Protein AF-A0AA37BSU3-F1 (afdb_monomer_lite)

Radius of gyration: 18.62 Å; chains: 1; bounding box: 44×42×52 Å

pLDDT: mean 72.79, std 15.89, range [33.81, 92.69]

Structure (mmCIF, N/CA/C/O backbone):
data_AF-A0AA37BSU3-F1
#
_entry.id   AF-A0AA37BSU3-F1
#
loop_
_atom_site.group_PDB
_atom_site.id
_atom_site.type_symbol
_atom_site.label_atom_id
_atom_site.label_alt_id
_atom_site.label_comp_id
_atom_site.label_asym_id
_atom_site.label_entity_id
_atom_site.label_seq_id
_atom_site.pdbx_PDB_ins_code
_atom_site.Cartn_x
_atom_site.Cartn_y
_atom_site.Cartn_z
_atom_site.occupancy
_atom_site.B_iso_or_equiv
_atom_site.auth_seq_id
_atom_site.auth_comp_id
_atom_site.auth_asym_id
_atom_site.auth_atom_id
_atom_site.pdbx_PDB_model_num
ATOM 1 N N . MET A 1 1 ? 6.294 -6.482 28.189 1.00 39.75 1 MET A N 1
ATOM 2 C CA . MET A 1 1 ? 5.328 -5.661 27.428 1.00 39.75 1 MET A CA 1
ATOM 3 C C . MET A 1 1 ? 5.279 -4.285 28.075 1.00 39.75 1 MET A C 1
ATOM 5 O O . MET A 1 1 ? 4.775 -4.183 29.183 1.00 39.75 1 MET A O 1
ATOM 9 N N . GLN A 1 2 ? 5.878 -3.261 27.464 1.00 35.50 2 GLN A N 1
ATOM 10 C CA . GLN A 1 2 ? 5.677 -1.880 27.916 1.00 35.50 2 GLN A CA 1
ATOM 11 C C . GLN A 1 2 ? 4.470 -1.325 27.165 1.00 35.50 2 GLN A C 1
ATOM 13 O O . GLN A 1 2 ? 4.576 -0.944 26.005 1.00 35.50 2 GLN A O 1
ATOM 18 N N . VAL A 1 3 ? 3.311 -1.345 27.818 1.00 42.94 3 VAL A N 1
ATOM 19 C CA . VAL A 1 3 ? 2.142 -0.590 27.364 1.00 42.94 3 VAL A CA 1
ATOM 20 C C . VAL A 1 3 ? 2.374 0.842 27.812 1.00 42.94 3 VAL A C 1
ATOM 22 O O . VAL A 1 3 ? 2.478 1.107 29.009 1.00 42.94 3 VAL A O 1
ATOM 25 N N . LYS A 1 4 ? 2.523 1.759 26.861 1.00 47.78 4 LYS A N 1
ATOM 26 C CA . LYS A 1 4 ? 2.540 3.183 27.166 1.00 47.78 4 LYS A CA 1
ATOM 27 C C . LYS A 1 4 ? 1.173 3.716 26.773 1.00 47.78 4 LYS A C 1
ATOM 29 O O . LYS A 1 4 ? 0.846 3.725 25.595 1.00 47.78 4 LYS A O 1
ATOM 34 N N . GLN A 1 5 ? 0.376 4.151 27.742 1.00 50.47 5 GLN A N 1
ATOM 35 C CA . GLN A 1 5 ? -0.775 4.982 27.412 1.00 50.47 5 GLN A CA 1
ATOM 36 C C . GLN A 1 5 ? -0.239 6.291 26.829 1.00 50.47 5 GLN A C 1
ATOM 38 O O . GLN A 1 5 ? 0.572 6.981 27.451 1.00 50.47 5 GLN A O 1
ATOM 43 N N . VAL A 1 6 ? -0.628 6.578 25.592 1.00 52.19 6 VAL A N 1
ATOM 44 C CA . VAL A 1 6 ? -0.228 7.777 24.861 1.00 52.19 6 VAL A CA 1
ATOM 45 C C . VAL A 1 6 ? -1.497 8.586 24.636 1.00 52.19 6 VAL A C 1
ATOM 47 O O . VAL A 1 6 ? -2.434 8.092 24.016 1.00 52.19 6 VAL A O 1
ATOM 50 N N . ASP A 1 7 ? -1.558 9.801 25.178 1.00 56.28 7 ASP A N 1
ATOM 51 C CA . ASP A 1 7 ? -2.700 10.690 24.952 1.00 56.28 7 ASP A CA 1
ATOM 52 C C . ASP A 1 7 ? -2.759 11.189 23.493 1.00 56.28 7 ASP A C 1
ATOM 54 O O . ASP A 1 7 ? -1.783 11.112 22.741 1.00 56.28 7 ASP A O 1
ATOM 58 N N . GLU A 1 8 ? -3.910 11.727 23.079 1.00 53.00 8 GLU A N 1
ATOM 59 C CA . GLU A 1 8 ? -4.141 12.225 21.713 1.00 53.00 8 GLU A CA 1
ATOM 60 C C . GLU A 1 8 ? -3.094 13.270 21.283 1.00 53.00 8 GLU A C 1
ATOM 62 O O . GLU A 1 8 ? -2.631 13.281 20.140 1.00 53.00 8 GLU A O 1
ATOM 67 N N . SER A 1 9 ? -2.673 14.136 22.210 1.00 58.28 9 SER A N 1
ATOM 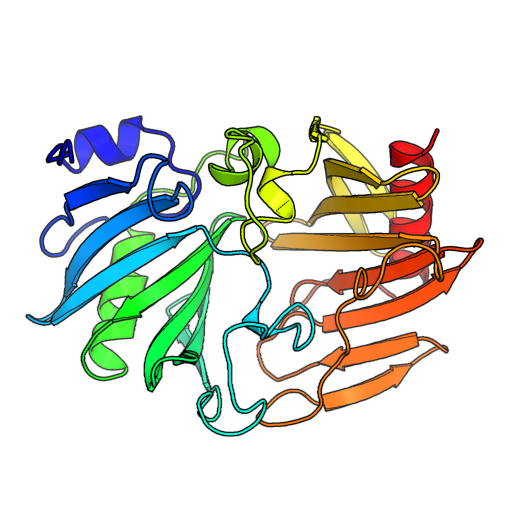68 C CA . SER A 1 9 ? -1.676 15.173 21.935 1.00 58.28 9 SER A CA 1
ATOM 69 C C . SER A 1 9 ? -0.297 14.576 21.639 1.00 58.28 9 SER A C 1
ATOM 71 O O . SER A 1 9 ? 0.443 15.088 20.798 1.00 58.28 9 SER A O 1
ATOM 73 N N . SER A 1 10 ? 0.024 13.460 22.286 1.00 56.59 10 SER A N 1
ATOM 74 C CA . SER A 1 10 ? 1.250 12.699 22.105 1.00 56.59 10 SER A CA 1
ATOM 75 C C . SER A 1 10 ? 1.197 11.880 20.812 1.00 56.59 10 SER A C 1
ATOM 77 O O . SER A 1 10 ? 2.160 11.913 20.051 1.00 56.59 10 SER A O 1
ATOM 79 N N . ILE A 1 11 ? 0.055 11.267 20.483 1.00 54.66 11 ILE A N 1
ATOM 80 C CA . ILE A 1 11 ? -0.202 10.610 19.187 1.00 54.66 11 ILE A CA 1
ATOM 81 C C . ILE A 1 11 ? 0.019 11.593 18.026 1.00 54.66 11 ILE A C 1
ATOM 83 O O . ILE A 1 11 ? 0.757 11.287 17.090 1.00 54.66 11 ILE A O 1
ATOM 87 N N . ARG A 1 12 ? -0.530 12.813 18.118 1.00 56.69 12 ARG A N 1
ATOM 88 C CA . ARG A 1 12 ? -0.333 13.875 17.111 1.00 56.69 12 ARG A CA 1
ATOM 89 C C . ARG A 1 12 ? 1.139 14.285 16.950 1.00 56.69 12 ARG A C 1
ATOM 91 O O . ARG A 1 12 ? 1.547 14.670 15.858 1.00 56.69 12 ARG A O 1
ATOM 98 N N . ARG A 1 13 ? 1.950 14.200 18.012 1.00 58.28 13 ARG A N 1
ATOM 99 C CA . ARG A 1 13 ? 3.396 14.509 17.975 1.00 58.28 13 ARG A CA 1
ATOM 100 C C . ARG A 1 13 ? 4.250 13.360 17.446 1.00 58.28 13 ARG A C 1
ATOM 102 O O . ARG A 1 13 ? 5.360 13.614 16.989 1.00 58.28 13 ARG A O 1
ATOM 109 N N . MET A 1 14 ? 3.761 12.121 17.503 1.00 56.59 14 MET A N 1
ATOM 110 C CA . MET A 1 14 ? 4.531 10.926 17.143 1.00 56.59 14 MET A CA 1
ATOM 111 C C . MET A 1 14 ? 4.732 10.731 15.636 1.00 56.59 14 MET A C 1
ATOM 113 O O . MET A 1 14 ? 5.437 9.796 15.276 1.00 56.59 14 MET A O 1
ATOM 117 N N . ARG A 1 15 ? 4.172 11.609 14.780 1.00 59.75 15 ARG A N 1
ATOM 118 C CA . ARG A 1 15 ? 4.253 11.520 13.305 1.00 59.75 15 ARG A CA 1
ATOM 119 C C . ARG A 1 15 ? 4.035 10.080 12.834 1.00 59.75 15 ARG A C 1
ATOM 121 O O . ARG A 1 15 ? 4.920 9.452 12.264 1.00 59.75 15 ARG A O 1
ATOM 128 N N . LEU A 1 16 ? 2.881 9.528 13.203 1.00 60.03 16 LEU A N 1
ATOM 129 C CA . LEU A 1 16 ? 2.584 8.126 12.944 1.00 60.03 16 LEU A CA 1
ATOM 130 C C . LEU A 1 16 ? 2.524 7.858 11.431 1.00 60.03 16 LEU A C 1
ATOM 132 O O . LEU A 1 16 ? 2.012 8.710 10.703 1.00 60.03 16 LEU A O 1
ATOM 136 N N . PRO A 1 17 ? 2.973 6.673 10.974 1.00 55.75 17 PRO A N 1
ATOM 137 C CA . PRO A 1 17 ? 2.864 6.262 9.577 1.00 55.75 17 PRO A CA 1
ATOM 138 C C . PRO A 1 17 ? 1.460 6.399 9.026 1.00 55.75 17 PRO A C 1
ATOM 140 O O . PRO A 1 17 ? 1.304 6.765 7.875 1.00 55.75 17 PRO A O 1
ATOM 143 N N . PHE A 1 18 ? 0.441 6.076 9.823 1.00 60.00 18 PHE A N 1
ATOM 144 C CA . PHE A 1 18 ? -0.955 5.983 9.406 1.00 60.00 18 PHE A CA 1
ATOM 145 C C . PHE A 1 18 ? -1.842 6.972 10.174 1.00 60.00 18 PHE A C 1
ATOM 147 O O . PHE A 1 18 ? -1.495 7.370 11.291 1.00 60.00 18 PHE A O 1
ATOM 154 N N . PRO A 1 19 ? -3.011 7.342 9.612 1.00 58.12 19 PRO A N 1
ATOM 155 C CA . PRO A 1 19 ? -3.993 8.156 10.319 1.00 58.12 19 PRO A CA 1
ATOM 156 C C . PRO A 1 19 ? -4.354 7.547 11.674 1.00 58.12 19 PRO A C 1
ATOM 158 O O . PRO A 1 19 ? -4.599 6.345 11.782 1.00 58.12 19 PRO A O 1
ATOM 161 N N . ALA A 1 20 ? -4.403 8.382 12.707 1.00 57.44 20 ALA A N 1
ATOM 162 C CA . ALA A 1 20 ? -4.798 7.997 14.056 1.00 57.44 20 ALA A CA 1
ATOM 163 C C . ALA A 1 20 ? -6.170 8.593 14.412 1.00 57.44 20 ALA A C 1
ATOM 165 O O . ALA A 1 20 ? -6.652 9.509 13.753 1.00 57.44 20 ALA A O 1
ATOM 166 N N . LEU A 1 21 ? -6.830 8.070 15.446 1.00 54.19 21 LEU A N 1
ATOM 167 C CA . LEU A 1 21 ? -8.201 8.461 15.803 1.00 54.19 21 LEU A CA 1
ATOM 168 C C . LEU A 1 21 ? -8.258 9.819 16.504 1.00 54.19 21 LEU A C 1
ATOM 170 O O . LEU A 1 21 ? -7.623 10.000 17.539 1.00 54.19 21 LEU A O 1
ATOM 174 N N . GLY A 1 22 ? -9.096 10.718 15.986 1.00 48.72 22 GLY A N 1
ATOM 175 C CA . GLY A 1 22 ? -9.313 12.061 16.517 1.00 48.72 22 GLY A CA 1
ATOM 176 C C . GLY A 1 22 ? -10.253 12.105 17.712 1.00 48.72 22 GLY A C 1
ATOM 177 O O . GLY A 1 22 ? -9.905 12.726 18.695 1.00 48.72 22 GLY A O 1
ATOM 178 N N . HIS A 1 23 ? -11.409 11.437 17.694 1.00 48.03 23 HIS A N 1
ATOM 179 C CA . HIS A 1 23 ? -12.319 11.437 18.849 1.00 48.03 23 HIS A CA 1
ATOM 180 C C . HIS A 1 23 ? -13.334 10.286 18.792 1.00 48.03 23 HIS A C 1
ATOM 182 O O . HIS A 1 23 ? -14.271 10.324 18.002 1.00 48.03 23 HIS A O 1
ATOM 188 N N . ALA A 1 24 ? -13.142 9.288 19.660 1.00 38.03 24 ALA A N 1
ATOM 189 C CA . ALA A 1 24 ? -14.159 8.494 20.367 1.00 38.03 24 ALA A CA 1
ATOM 190 C C . ALA A 1 24 ? -13.397 7.453 21.212 1.00 38.03 24 ALA A C 1
ATOM 192 O O . ALA A 1 24 ? -12.899 6.478 20.664 1.00 38.03 24 ALA A O 1
ATOM 193 N N . SER A 1 25 ? -13.231 7.713 22.518 1.00 46.25 25 SER A N 1
ATOM 194 C CA . SER A 1 25 ? -12.467 6.884 23.482 1.00 46.25 25 SER A CA 1
ATOM 195 C C . SER A 1 25 ? -11.065 6.479 22.997 1.00 46.25 25 SER A C 1
ATOM 197 O O . SER A 1 25 ? -10.871 5.395 22.450 1.00 46.25 25 SER A O 1
ATOM 199 N N . ALA A 1 26 ? -10.108 7.395 23.200 1.00 49.22 26 ALA A N 1
ATOM 200 C CA . ALA A 1 26 ? -8.707 7.304 22.792 1.00 49.22 26 ALA A CA 1
ATOM 201 C C . ALA A 1 26 ? -8.122 5.903 23.003 1.00 49.22 26 ALA A C 1
ATOM 203 O O . ALA A 1 26 ? -8.096 5.384 24.120 1.00 49.22 26 ALA A O 1
ATOM 204 N N . GLY A 1 27 ? -7.688 5.313 21.893 1.00 58.62 27 GLY A N 1
ATOM 205 C CA . GLY A 1 27 ? -7.090 4.000 21.882 1.00 58.62 27 GLY A CA 1
ATOM 206 C C . GLY A 1 27 ? -5.645 4.025 22.355 1.00 58.62 27 GLY A C 1
ATOM 207 O O . GLY A 1 27 ? -4.887 4.926 22.000 1.00 58.62 27 GLY A O 1
ATOM 208 N N . GLU A 1 28 ? -5.263 3.049 23.167 1.00 64.88 28 GLU A N 1
ATOM 209 C CA . GLU A 1 28 ? -3.890 2.895 23.627 1.00 64.88 28 GLU A CA 1
ATOM 210 C C . GLU A 1 28 ? -2.983 2.627 22.418 1.00 64.88 28 GLU A C 1
ATOM 212 O O . GLU A 1 28 ? -3.266 1.761 21.585 1.00 64.88 28 GLU A O 1
ATOM 217 N N . LEU A 1 29 ? -1.893 3.391 22.296 1.00 64.12 29 LEU A N 1
ATOM 218 C CA . LEU A 1 29 ? -0.863 3.112 21.303 1.00 64.12 29 LEU A CA 1
ATOM 219 C C . LEU A 1 29 ? 0.039 2.010 21.853 1.00 64.12 29 LEU A C 1
ATOM 221 O O . LEU A 1 29 ? 0.819 2.229 22.782 1.00 64.12 29 LEU A O 1
ATOM 225 N N . THR A 1 30 ? -0.045 0.825 21.264 1.00 67.25 30 THR A N 1
ATOM 226 C CA . THR A 1 30 ? 0.783 -0.308 21.655 1.00 67.25 30 THR A CA 1
ATOM 227 C C . THR A 1 30 ? 1.885 -0.507 20.620 1.00 67.25 30 THR A C 1
ATOM 229 O O . THR A 1 30 ? 1.652 -0.723 19.428 1.00 67.25 30 THR A O 1
ATOM 232 N N . LEU A 1 31 ? 3.134 -0.419 21.082 1.00 62.47 31 LEU A N 1
ATOM 233 C CA . LEU A 1 31 ? 4.262 -0.966 20.344 1.00 62.47 31 LEU A CA 1
ATOM 234 C C . LEU A 1 31 ? 4.364 -2.434 20.729 1.00 62.47 31 LEU A C 1
ATOM 236 O O . LEU A 1 31 ? 4.565 -2.762 21.900 1.00 62.47 31 LEU A O 1
ATOM 240 N N . ARG A 1 32 ? 4.247 -3.321 19.746 1.00 63.91 32 ARG A N 1
ATOM 241 C CA . ARG A 1 32 ? 4.613 -4.719 19.933 1.00 63.91 32 ARG A CA 1
ATOM 242 C C . ARG A 1 32 ? 6.089 -4.868 19.552 1.00 63.91 32 ARG A C 1
ATOM 244 O O . ARG A 1 32 ? 6.361 -4.862 18.355 1.00 63.91 32 ARG A O 1
ATOM 251 N N . PRO A 1 33 ? 7.028 -4.950 20.513 1.00 54.34 33 PRO A N 1
ATOM 252 C CA . PRO A 1 33 ? 8.438 -5.163 20.203 1.00 54.34 33 PRO A CA 1
ATOM 253 C C . PRO A 1 33 ? 8.686 -6.600 19.724 1.00 54.34 33 PRO A C 1
ATOM 255 O O . PRO A 1 33 ? 7.854 -7.487 19.936 1.00 54.34 33 PRO A O 1
ATOM 258 N N . GLU A 1 34 ? 9.840 -6.810 19.095 1.00 51.59 34 GLU A N 1
ATOM 259 C CA . GLU A 1 34 ? 10.300 -8.110 18.597 1.00 51.59 34 GLU A CA 1
ATOM 260 C C . GLU A 1 34 ? 10.420 -9.167 19.712 1.00 51.59 34 GLU A C 1
ATOM 262 O O . GLU A 1 34 ? 10.649 -8.846 20.881 1.00 51.59 34 GLU A O 1
ATOM 267 N N . GLY A 1 35 ? 10.248 -10.443 19.349 1.00 57.38 35 GLY A N 1
ATOM 268 C CA . GLY A 1 35 ? 10.363 -11.581 20.267 1.00 57.38 35 GLY A CA 1
ATOM 269 C C . GLY A 1 35 ? 9.607 -12.809 19.757 1.00 57.38 35 GLY A C 1
ATOM 270 O O . GLY A 1 35 ? 10.166 -13.638 19.052 1.00 57.38 35 GLY A O 1
ATOM 271 N N . GLU A 1 36 ? 8.317 -12.920 20.088 1.00 45.38 36 GLU A N 1
ATOM 272 C CA . GLU A 1 36 ? 7.463 -14.056 19.683 1.00 45.38 36 GLU A CA 1
ATOM 273 C C . GLU A 1 36 ? 6.684 -13.822 18.373 1.00 45.38 36 GLU A C 1
ATOM 275 O O . GLU A 1 36 ? 6.146 -14.761 17.790 1.00 45.38 36 GLU A O 1
ATOM 280 N N . ARG A 1 37 ? 6.555 -12.561 17.933 1.00 54.34 37 ARG A N 1
ATOM 281 C CA . ARG A 1 37 ? 5.939 -12.147 16.657 1.00 54.34 37 ARG A CA 1
ATOM 282 C C . ARG A 1 37 ? 6.618 -10.872 16.143 1.00 54.34 37 ARG A C 1
ATOM 284 O O . ARG A 1 37 ? 7.375 -10.242 16.877 1.00 54.34 37 ARG A O 1
ATOM 291 N N . TRP A 1 38 ? 6.293 -10.490 14.913 1.00 57.78 38 TRP A N 1
ATOM 292 C CA . TRP A 1 38 ? 6.812 -9.310 14.222 1.00 57.78 38 TRP A CA 1
ATOM 293 C C . TRP A 1 38 ? 6.495 -7.983 14.929 1.00 57.78 38 TRP A C 1
ATOM 295 O O . TRP A 1 38 ? 5.440 -7.823 15.567 1.00 57.78 38 TRP A O 1
ATOM 305 N N . ALA A 1 39 ? 7.417 -7.026 14.782 1.00 61.31 39 ALA A N 1
ATOM 306 C CA . ALA A 1 39 ? 7.243 -5.676 15.288 1.00 61.31 39 ALA A CA 1
ATOM 307 C C . ALA A 1 39 ? 6.103 -4.977 14.543 1.00 61.31 39 ALA A C 1
ATOM 309 O O . ALA A 1 39 ? 6.018 -5.011 13.320 1.00 61.31 39 ALA A O 1
ATOM 310 N N . SER A 1 40 ? 5.196 -4.349 15.286 1.00 70.06 40 SER A N 1
ATOM 311 C CA . SER A 1 40 ? 4.095 -3.589 14.688 1.00 70.06 40 SER A CA 1
ATOM 312 C C . SER A 1 40 ? 3.674 -2.463 15.615 1.00 70.06 40 SER A C 1
ATOM 314 O O . SER A 1 40 ? 3.665 -2.625 16.841 1.00 70.06 40 SER A O 1
ATOM 316 N N . LEU A 1 41 ? 3.306 -1.336 15.014 1.00 72.75 41 LEU A N 1
ATOM 317 C CA . LEU A 1 41 ? 2.700 -0.212 15.705 1.00 72.75 41 LEU A CA 1
ATOM 318 C C . LEU A 1 41 ? 1.183 -0.311 15.573 1.00 72.75 41 LEU A C 1
ATOM 320 O O . LEU A 1 41 ? 0.662 -0.422 14.462 1.00 72.75 41 LEU A O 1
ATOM 324 N N . ARG A 1 42 ? 0.481 -0.314 16.706 1.00 78.25 42 ARG A N 1
ATOM 325 C CA . ARG A 1 42 ? -0.964 -0.537 16.755 1.00 78.25 42 ARG A CA 1
ATOM 326 C C . ARG A 1 42 ? -1.642 0.532 17.585 1.00 78.25 42 ARG A C 1
ATOM 328 O O . ARG A 1 42 ? -1.120 0.951 18.612 1.00 78.25 42 ARG A O 1
ATOM 335 N N . ILE A 1 43 ? -2.828 0.922 17.152 1.00 76.75 43 ILE A N 1
ATOM 336 C CA . ILE A 1 43 ? -3.751 1.740 17.931 1.00 76.75 43 ILE A CA 1
ATOM 337 C C . ILE A 1 43 ? -4.918 0.845 18.318 1.00 76.75 43 ILE A C 1
ATOM 339 O O . ILE A 1 43 ? -5.598 0.316 17.442 1.00 76.75 43 ILE A O 1
ATOM 343 N N . GLU A 1 44 ? -5.153 0.670 19.612 1.00 81.94 44 GLU A N 1
ATOM 344 C CA . GLU A 1 44 ? -6.219 -0.180 20.144 1.00 81.94 44 GLU A CA 1
ATOM 345 C C . GLU A 1 44 ? -7.290 0.682 20.795 1.00 81.94 44 GLU A C 1
ATOM 347 O O . GLU A 1 44 ? -7.041 1.257 21.842 1.00 81.94 44 GLU A O 1
ATOM 352 N N . GLY A 1 45 ? -8.474 0.791 20.196 1.00 80.75 45 GLY A N 1
ATOM 353 C CA . GLY A 1 45 ? -9.534 1.687 20.662 1.00 80.75 45 GLY A CA 1
ATOM 354 C C . GLY A 1 45 ? -10.859 0.988 20.922 1.00 80.75 45 GLY A C 1
ATOM 355 O O . GLY A 1 45 ? -11.012 -0.217 20.714 1.00 80.75 45 GLY A O 1
ATOM 356 N N . VAL A 1 46 ? -11.848 1.775 21.346 1.00 82.56 46 VAL A N 1
ATOM 357 C CA . VAL A 1 46 ? -13.241 1.336 21.479 1.00 82.56 46 VAL A CA 1
ATOM 358 C C . VAL A 1 46 ? -14.138 2.286 20.693 1.00 82.56 46 VAL A C 1
ATOM 360 O O . VAL A 1 46 ? -14.072 3.495 20.875 1.00 82.56 46 VAL A O 1
ATOM 363 N N . ALA A 1 47 ? -14.990 1.748 19.822 1.00 83.94 47 ALA A N 1
ATOM 364 C CA . ALA A 1 47 ? -15.974 2.505 19.055 1.00 83.94 47 ALA A CA 1
ATOM 365 C C . ALA A 1 47 ? -17.360 1.899 19.279 1.00 83.94 47 ALA A C 1
ATOM 367 O O . ALA A 1 47 ? -17.563 0.706 19.063 1.00 83.94 47 ALA A O 1
ATOM 368 N N . LEU A 1 48 ? -18.318 2.715 19.734 1.00 85.69 48 LEU A N 1
ATOM 369 C CA . LEU A 1 48 ? -19.683 2.270 20.059 1.00 85.69 48 LEU A CA 1
ATOM 370 C C . LEU A 1 48 ? -19.712 1.046 21.003 1.00 85.69 48 LEU A C 1
ATOM 372 O O . LEU A 1 48 ? -20.518 0.138 20.831 1.00 85.69 48 LEU A O 1
ATOM 376 N N . GLY A 1 49 ? -18.796 0.995 21.975 1.00 84.19 49 GLY A N 1
ATOM 377 C CA . GLY A 1 49 ? -18.671 -0.125 22.917 1.00 84.19 49 GLY A CA 1
ATOM 378 C C . GLY A 1 49 ? -17.954 -1.368 22.372 1.00 84.19 49 GLY A C 1
ATOM 379 O O . GLY A 1 49 ? -17.811 -2.345 23.103 1.00 84.19 49 GLY A O 1
ATOM 380 N N . HIS A 1 50 ? -17.466 -1.347 21.128 1.00 88.06 50 HIS A N 1
ATOM 381 C CA . HIS A 1 50 ? -16.735 -2.461 20.524 1.00 88.06 50 HIS A CA 1
ATOM 382 C C . HIS A 1 50 ? -15.236 -2.169 20.392 1.00 88.06 50 HIS A C 1
ATOM 384 O O . HIS A 1 50 ? -14.871 -1.100 19.899 1.00 88.06 50 HIS A O 1
ATOM 390 N N . PRO A 1 51 ? -14.358 -3.111 20.782 1.00 87.62 51 PRO A N 1
ATOM 391 C CA . PRO A 1 51 ? -12.925 -2.939 20.617 1.00 87.62 51 PRO A CA 1
ATOM 392 C C . PRO A 1 51 ? -12.531 -3.031 19.143 1.00 87.62 51 PRO A C 1
ATOM 394 O O . PRO A 1 51 ? -13.132 -3.780 18.361 1.00 87.62 51 PRO A O 1
ATOM 397 N N . PHE A 1 52 ? -11.480 -2.305 18.788 1.00 86.50 52 PHE A N 1
ATOM 398 C CA . PHE A 1 52 ? -10.855 -2.387 17.481 1.00 86.50 52 PHE A CA 1
ATOM 399 C C . PHE A 1 52 ? -9.353 -2.123 17.563 1.00 86.50 52 PHE A C 1
ATOM 401 O O . PHE A 1 52 ? -8.851 -1.554 18.530 1.00 86.50 52 PHE A O 1
ATOM 408 N N . THR A 1 53 ? -8.642 -2.527 16.519 1.00 85.69 53 THR A N 1
ATOM 409 C CA . THR A 1 53 ? -7.210 -2.303 16.362 1.00 85.69 53 THR A CA 1
ATOM 410 C C . THR A 1 53 ? -6.940 -1.762 14.971 1.00 85.69 53 THR A C 1
ATOM 412 O O . THR A 1 53 ? -7.428 -2.329 13.998 1.00 85.69 53 THR A O 1
ATOM 415 N N . VAL A 1 54 ? -6.141 -0.704 14.877 1.00 82.25 54 VAL A N 1
ATOM 416 C CA . VAL A 1 54 ? -5.627 -0.154 13.618 1.00 82.25 54 VAL A CA 1
ATOM 417 C C . VAL A 1 54 ? -4.124 -0.364 13.574 1.00 82.25 54 VAL A C 1
ATOM 419 O O . VAL A 1 54 ? -3.437 -0.096 14.561 1.00 82.25 54 VAL A O 1
ATOM 422 N N . LYS A 1 55 ? -3.608 -0.836 12.444 1.00 79.56 55 LYS A N 1
ATOM 423 C CA . LYS A 1 55 ? -2.169 -0.942 12.189 1.00 79.56 55 LYS A CA 1
ATOM 424 C C . LYS A 1 55 ? -1.845 -0.554 10.754 1.00 79.56 55 LYS A C 1
ATOM 426 O O . LYS A 1 55 ? -2.709 -0.614 9.879 1.00 79.56 55 LYS A O 1
ATOM 431 N N . GLU A 1 56 ? -0.583 -0.211 10.530 1.00 76.81 56 GLU A N 1
ATOM 432 C CA . GLU A 1 56 ? -0.011 -0.149 9.187 1.00 76.81 56 GLU A CA 1
ATOM 433 C C . GLU A 1 56 ? -0.204 -1.492 8.474 1.00 76.81 56 GLU A C 1
ATOM 435 O O . GLU A 1 56 ? -0.072 -2.556 9.086 1.00 76.81 56 GLU A O 1
ATOM 440 N N . PHE A 1 57 ? -0.554 -1.436 7.195 1.00 73.56 57 PHE A N 1
ATOM 441 C CA . PHE A 1 57 ? -0.819 -2.612 6.378 1.00 73.56 57 PHE A CA 1
ATOM 442 C C . PHE A 1 57 ? -0.412 -2.347 4.937 1.00 73.56 57 PHE A C 1
ATOM 444 O O . PHE A 1 57 ? -0.587 -1.232 4.467 1.00 73.56 57 PHE A O 1
ATOM 451 N N . TYR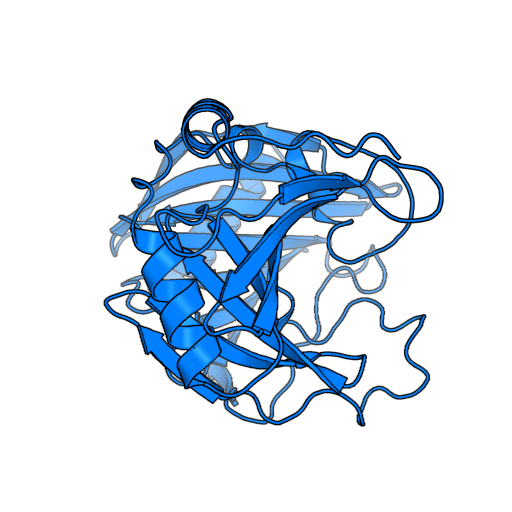 A 1 58 ? 0.060 -3.359 4.209 1.00 68.62 58 TYR A N 1
ATOM 452 C CA . TYR A 1 58 ? 0.459 -3.198 2.813 1.00 68.62 58 TYR A CA 1
ATOM 453 C C . TYR A 1 58 ? -0.174 -4.253 1.914 1.00 68.62 58 TYR A C 1
ATOM 455 O O . TYR A 1 58 ? 0.115 -5.436 2.034 1.00 68.62 58 TYR A O 1
ATOM 463 N N . LEU A 1 59 ? -1.001 -3.772 0.978 1.00 57.56 59 LEU A N 1
ATOM 464 C CA . LEU A 1 59 ? -1.393 -4.398 -0.293 1.00 57.56 59 LEU A CA 1
ATOM 465 C C . LEU A 1 59 ? -2.007 -5.819 -0.298 1.00 57.56 59 LEU A C 1
ATOM 467 O O . LEU A 1 59 ? -2.396 -6.291 -1.363 1.00 57.56 59 LEU A O 1
ATOM 471 N N . ASP A 1 60 ? -2.191 -6.484 0.835 1.00 53.25 60 ASP A N 1
ATOM 472 C CA . ASP A 1 60 ? -2.507 -7.920 0.850 1.00 53.25 60 ASP A CA 1
ATOM 473 C C . ASP A 1 60 ? -3.976 -8.280 0.476 1.00 53.25 60 ASP A C 1
ATOM 475 O O . ASP A 1 60 ? -4.251 -9.371 -0.016 1.00 53.25 60 ASP A O 1
ATOM 479 N N . TRP A 1 61 ? -4.922 -7.328 0.462 1.00 48.38 61 TRP A N 1
ATOM 480 C CA . TRP A 1 61 ? -6.293 -7.610 -0.030 1.00 48.38 61 TRP A CA 1
ATOM 481 C C . TRP A 1 61 ? -6.393 -7.791 -1.555 1.00 48.38 61 TRP A C 1
ATOM 483 O O . TRP A 1 61 ? -7.365 -8.374 -2.038 1.00 48.38 61 TRP A O 1
ATOM 493 N N . PHE A 1 62 ? -5.412 -7.308 -2.324 1.00 49.03 62 PHE A N 1
ATOM 494 C CA . PHE A 1 62 ? -5.431 -7.369 -3.794 1.00 49.03 62 PHE A CA 1
ATOM 495 C C . PHE A 1 62 ? -4.517 -8.464 -4.368 1.00 49.03 62 PHE A C 1
ATOM 497 O O . PHE A 1 62 ? -4.548 -8.727 -5.571 1.00 49.03 62 PHE A O 1
ATOM 504 N N . TYR A 1 63 ? -3.732 -9.130 -3.516 1.00 48.38 63 TYR A N 1
ATOM 505 C CA . TYR A 1 63 ? -2.679 -10.057 -3.910 1.00 48.38 63 TYR A CA 1
ATOM 506 C C . TYR A 1 63 ? -2.826 -11.428 -3.221 1.00 48.38 63 TYR A C 1
ATOM 508 O O . TYR A 1 63 ? -2.373 -11.628 -2.105 1.00 48.38 63 TYR A O 1
ATOM 516 N N . PRO A 1 64 ? -3.396 -12.450 -3.871 1.00 37.38 64 PRO A N 1
ATOM 517 C CA . PRO A 1 64 ? -3.628 -13.783 -3.288 1.00 37.38 64 PRO A CA 1
ATOM 518 C C . PRO A 1 64 ? -2.381 -14.679 -3.079 1.00 37.38 64 PRO A C 1
ATOM 520 O O . PRO A 1 64 ? -2.562 -15.894 -2.925 1.00 37.38 64 PRO A O 1
ATOM 523 N N . GLY A 1 65 ? -1.137 -14.190 -3.109 1.00 34.03 65 GLY A N 1
ATOM 524 C CA . GLY A 1 65 ? 0.004 -15.081 -3.369 1.00 34.03 65 GLY A CA 1
ATOM 525 C C . GLY A 1 65 ? 1.339 -14.809 -2.683 1.00 34.03 65 GLY A C 1
ATOM 526 O O . GLY A 1 65 ? 2.305 -14.692 -3.415 1.00 34.03 65 GLY A O 1
ATOM 527 N N . PHE A 1 66 ? 1.440 -14.768 -1.347 1.00 35.84 66 PHE A N 1
ATOM 528 C CA . PHE A 1 66 ? 2.655 -15.198 -0.610 1.00 35.84 66 PHE A CA 1
ATOM 529 C C . PHE A 1 66 ? 2.388 -15.279 0.911 1.00 35.84 66 PHE A C 1
ATOM 531 O O . PHE A 1 66 ? 1.523 -14.578 1.406 1.00 35.84 66 PHE A O 1
ATOM 538 N N . PRO A 1 67 ? 3.081 -16.149 1.660 1.00 40.28 67 PRO A N 1
ATOM 539 C CA . PRO A 1 67 ? 2.733 -17.530 1.785 1.00 40.28 67 PRO A CA 1
ATOM 540 C C . PRO A 1 67 ? 1.781 -17.761 2.958 1.00 40.28 67 PRO A C 1
ATOM 542 O O . PRO A 1 67 ? 2.059 -17.529 4.134 1.00 40.28 67 PRO A O 1
ATOM 545 N N . LYS A 1 68 ? 0.725 -18.457 2.585 1.00 42.62 68 LYS A N 1
ATOM 546 C CA . LYS A 1 68 ? -0.261 -19.161 3.387 1.00 42.62 68 LYS A CA 1
ATOM 547 C C . LYS A 1 68 ? 0.336 -20.381 4.117 1.00 42.62 68 LYS A C 1
ATOM 549 O O . LYS A 1 68 ? -0.360 -21.366 4.318 1.00 42.62 68 LYS A O 1
ATOM 554 N N . ASN A 1 69 ? 1.606 -20.329 4.542 1.00 33.81 69 ASN A N 1
ATOM 555 C CA . ASN A 1 69 ? 2.331 -21.428 5.215 1.00 33.81 69 ASN A CA 1
ATOM 556 C C . ASN A 1 69 ? 1.724 -21.829 6.565 1.00 33.81 69 ASN A C 1
ATOM 558 O O . ASN A 1 69 ? 2.059 -22.876 7.110 1.00 33.81 69 ASN A O 1
ATOM 562 N N . LEU A 1 70 ? 0.857 -20.981 7.118 1.00 36.84 70 LEU A N 1
ATOM 563 C CA . LEU A 1 70 ? 0.103 -21.239 8.343 1.00 36.84 70 LEU A CA 1
ATOM 564 C C . LEU A 1 70 ? -1.390 -21.490 8.075 1.00 36.84 70 LEU A C 1
ATOM 566 O O . LEU A 1 70 ? -2.140 -21.722 9.020 1.00 36.84 70 LEU A O 1
ATOM 570 N N . MET A 1 71 ? -1.840 -21.449 6.816 1.00 38.69 71 MET A N 1
ATOM 571 C CA . MET A 1 71 ? -3.223 -21.743 6.454 1.00 38.69 71 MET A CA 1
ATOM 572 C C . MET A 1 71 ? -3.301 -23.152 5.871 1.00 38.69 71 MET A C 1
ATOM 574 O O . MET A 1 71 ? -2.812 -23.427 4.780 1.00 38.69 71 MET A O 1
ATOM 578 N N . SER A 1 72 ? -3.963 -24.050 6.596 1.00 34.03 72 SER A N 1
ATOM 579 C CA . SER A 1 72 ? -4.246 -25.425 6.165 1.00 34.03 72 SER A CA 1
ATOM 580 C C . SER A 1 72 ? -5.186 -25.515 4.952 1.00 34.03 72 SER A C 1
ATOM 582 O O . SER A 1 72 ? -5.326 -26.585 4.368 1.00 34.03 72 SER A O 1
ATOM 584 N N . SER A 1 73 ? -5.827 -24.409 4.560 1.00 36.72 73 SER A N 1
ATOM 585 C CA . SER A 1 73 ? -6.763 -24.321 3.438 1.00 36.72 73 SER A CA 1
ATOM 586 C C . SER A 1 73 ? -6.671 -22.940 2.782 1.00 36.72 73 SER A C 1
ATOM 588 O O . SER A 1 73 ? -6.734 -21.911 3.452 1.00 36.72 73 SER A O 1
ATOM 590 N N . PHE A 1 74 ? -6.533 -22.919 1.453 1.00 41.16 74 PHE A N 1
ATOM 591 C CA . PHE A 1 74 ? -6.497 -21.706 0.623 1.00 41.16 74 PHE A CA 1
ATOM 592 C C . PHE A 1 74 ? -7.886 -21.068 0.412 1.00 41.16 74 PHE A C 1
ATOM 594 O O . PHE A 1 74 ? -7.979 -20.013 -0.226 1.00 41.16 74 PHE A O 1
ATOM 601 N N . VAL A 1 75 ? -8.960 -21.712 0.885 1.00 41.91 75 VAL A N 1
ATOM 602 C CA . VAL A 1 75 ? -10.313 -21.493 0.352 1.00 41.91 75 VAL A CA 1
ATOM 603 C C . VAL A 1 75 ? -11.331 -21.047 1.408 1.00 41.91 75 VAL A C 1
ATOM 605 O O . VAL A 1 75 ? -12.283 -20.368 1.039 1.00 41.91 75 VAL A O 1
ATOM 608 N N . ASP A 1 76 ? -11.125 -21.298 2.704 1.00 40.12 76 ASP A N 1
ATOM 609 C CA . ASP A 1 76 ? -12.284 -21.294 3.618 1.00 40.12 76 ASP A CA 1
ATOM 610 C C . ASP A 1 76 ? -12.507 -20.034 4.474 1.00 40.12 76 ASP A C 1
ATOM 612 O O . ASP A 1 76 ? -13.618 -19.843 4.966 1.00 40.12 76 ASP A O 1
ATOM 616 N N . SER A 1 77 ? -11.512 -19.162 4.687 1.00 39.84 77 SER A N 1
ATOM 617 C CA . SER A 1 77 ? -11.620 -18.137 5.749 1.00 39.84 77 SER A CA 1
ATOM 618 C C . SER A 1 77 ? -11.862 -16.693 5.308 1.00 39.84 77 SER A C 1
ATOM 620 O O . SER A 1 77 ? -12.299 -15.892 6.133 1.00 39.84 77 SER A O 1
ATOM 622 N N . TYR A 1 78 ? -11.683 -16.351 4.031 1.00 54.00 78 TYR A N 1
ATOM 623 C CA . TYR A 1 78 ? -11.983 -14.998 3.560 1.00 54.00 78 TYR A CA 1
ATOM 624 C C . TYR A 1 78 ? -13.413 -14.929 3.042 1.00 54.00 78 TYR A C 1
ATOM 626 O O . TYR A 1 78 ? -13.753 -15.533 2.023 1.00 54.00 78 TYR A O 1
ATOM 634 N N . SER A 1 79 ? -14.263 -14.185 3.750 1.00 62.31 79 SER A N 1
ATOM 635 C CA . SER A 1 79 ? -15.600 -13.887 3.241 1.00 62.31 79 SER A CA 1
ATOM 636 C C . SER A 1 79 ? -15.509 -13.079 1.949 1.00 62.31 79 SER A C 1
ATOM 638 O O . SER A 1 79 ? -14.483 -12.461 1.653 1.00 62.31 79 SER A O 1
ATOM 640 N N . ASN A 1 80 ? -16.627 -12.987 1.227 1.00 69.62 80 ASN A N 1
ATOM 641 C CA . ASN A 1 80 ? -16.772 -11.957 0.207 1.00 69.62 80 ASN A CA 1
ATOM 642 C C . ASN A 1 80 ? -16.386 -10.601 0.801 1.00 69.62 80 ASN A C 1
ATOM 644 O O . ASN A 1 80 ? -16.787 -10.258 1.919 1.00 69.62 80 ASN A O 1
ATOM 648 N N . VAL A 1 81 ? -15.584 -9.868 0.043 1.00 74.00 81 VAL A N 1
ATOM 649 C CA . VAL A 1 81 ? -15.195 -8.506 0.370 1.00 74.00 81 VAL A CA 1
ATOM 650 C C . VAL A 1 81 ? -16.227 -7.570 -0.230 1.00 74.00 81 VAL A C 1
ATOM 652 O O . VAL A 1 81 ? -16.647 -7.746 -1.375 1.00 74.00 81 VAL A O 1
ATOM 655 N N . VAL A 1 82 ? -16.624 -6.574 0.547 1.00 76.50 82 VAL A N 1
ATOM 656 C CA . VAL A 1 82 ? -17.476 -5.478 0.096 1.00 76.50 82 VAL A CA 1
ATOM 657 C C . VAL A 1 82 ? -16.713 -4.171 0.224 1.00 76.50 82 VAL A C 1
ATOM 659 O O . VAL A 1 82 ? -15.908 -4.001 1.141 1.00 76.50 82 VAL A O 1
ATOM 662 N N . ALA A 1 83 ? -16.975 -3.245 -0.690 1.00 79.88 83 ALA A N 1
ATOM 663 C CA . ALA A 1 83 ? -16.401 -1.912 -0.660 1.00 79.88 83 ALA A CA 1
ATOM 664 C C . ALA A 1 83 ? -17.504 -0.881 -0.406 1.00 79.88 83 ALA A C 1
ATOM 666 O O . ALA A 1 83 ? -18.606 -0.991 -0.943 1.00 79.88 83 ALA A O 1
ATOM 667 N N . PHE A 1 84 ? -17.224 0.126 0.414 1.00 84.88 84 PHE A N 1
ATOM 668 C CA . PHE A 1 84 ? -18.104 1.280 0.603 1.00 84.88 84 PHE A CA 1
ATOM 669 C C . PHE A 1 84 ? -17.281 2.530 0.923 1.00 84.88 84 PHE A C 1
ATOM 671 O O . PHE A 1 84 ? -16.131 2.438 1.350 1.00 84.88 84 PHE A O 1
ATOM 678 N N . SER A 1 85 ? -17.875 3.708 0.738 1.00 86.69 85 SER A N 1
ATOM 679 C CA . SER A 1 85 ? -17.202 4.978 1.020 1.00 86.69 85 SER A CA 1
ATOM 680 C C . SER A 1 85 ? -17.614 5.578 2.369 1.00 86.69 85 SER A C 1
ATOM 682 O O . SER A 1 85 ? -18.774 5.511 2.808 1.00 86.69 85 SER A O 1
ATOM 684 N N . VAL A 1 86 ? -16.644 6.211 3.025 1.00 84.81 86 VAL A N 1
ATOM 685 C CA . VAL A 1 86 ? -16.821 7.075 4.195 1.00 84.81 86 VAL A CA 1
ATOM 686 C C . VAL A 1 86 ? -16.179 8.419 3.864 1.00 84.81 86 VAL A C 1
ATOM 688 O O . VAL A 1 86 ? -14.963 8.574 3.934 1.00 84.81 86 VAL A O 1
ATOM 691 N N . GLY A 1 87 ? -16.995 9.388 3.439 1.00 82.75 87 GLY A N 1
ATOM 692 C CA . GLY A 1 87 ? -16.466 10.606 2.822 1.00 82.75 87 GLY A CA 1
ATOM 693 C C . GLY A 1 87 ? -15.726 10.263 1.527 1.00 82.75 87 GLY A C 1
ATOM 694 O O . GLY A 1 87 ? -16.283 9.587 0.666 1.00 82.75 87 GLY A O 1
ATOM 695 N N . THR A 1 88 ? -14.472 10.697 1.408 1.00 78.19 88 THR A N 1
ATOM 696 C CA . THR A 1 88 ? -13.594 10.408 0.260 1.00 78.19 88 THR A CA 1
ATOM 697 C C . THR A 1 88 ? -12.794 9.111 0.408 1.00 78.19 88 THR A C 1
ATOM 699 O O . THR A 1 88 ? -12.112 8.705 -0.530 1.00 78.19 88 THR A O 1
ATOM 702 N N . ILE A 1 89 ? -12.860 8.449 1.569 1.00 79.25 89 ILE A N 1
ATOM 703 C CA . ILE A 1 89 ? -12.106 7.223 1.837 1.00 79.25 89 ILE A CA 1
ATOM 704 C C . ILE A 1 89 ? -12.922 6.026 1.369 1.00 79.25 89 ILE A C 1
ATOM 706 O O . ILE A 1 89 ? -14.074 5.844 1.772 1.00 79.25 89 ILE A O 1
ATOM 710 N N . THR A 1 90 ? -12.296 5.185 0.554 1.00 81.19 90 THR A N 1
ATOM 711 C CA . THR A 1 90 ? -12.834 3.871 0.213 1.00 81.19 90 THR A CA 1
ATOM 712 C C . THR A 1 90 ? -12.377 2.850 1.244 1.00 81.19 90 THR A C 1
ATOM 714 O O . THR A 1 90 ? -11.192 2.777 1.569 1.00 81.19 90 THR A O 1
ATOM 717 N N . VAL A 1 91 ? -13.328 2.073 1.754 1.00 83.69 91 VAL A N 1
ATOM 718 C CA . VAL A 1 91 ? -13.110 1.035 2.759 1.00 83.69 91 VAL A CA 1
ATOM 719 C C . VAL A 1 91 ? -13.502 -0.307 2.161 1.00 83.69 91 VAL A C 1
ATOM 721 O O . VAL A 1 91 ? -14.647 -0.484 1.741 1.00 83.69 91 VAL A O 1
ATOM 724 N N . HIS A 1 92 ? -12.572 -1.256 2.161 1.00 82.69 92 HIS A N 1
ATOM 725 C CA . HIS A 1 92 ? -12.816 -2.654 1.802 1.00 82.69 92 HIS A CA 1
ATOM 726 C C . HIS A 1 92 ? -12.942 -3.461 3.083 1.00 82.69 92 HIS A C 1
ATOM 728 O O . HIS A 1 92 ? -12.124 -3.302 3.982 1.00 82.69 92 HIS A O 1
ATOM 734 N N . THR A 1 93 ? -13.966 -4.300 3.209 1.00 84.12 93 THR A N 1
ATOM 735 C CA . THR A 1 93 ? -14.203 -5.064 4.437 1.00 84.12 93 THR A CA 1
ATOM 736 C C . THR A 1 93 ? -14.739 -6.462 4.171 1.00 84.12 93 THR A C 1
ATOM 738 O O . THR A 1 93 ? -15.376 -6.720 3.151 1.00 84.12 93 THR A O 1
ATOM 741 N N . GLY A 1 94 ? -14.460 -7.367 5.101 1.00 80.25 94 GLY A N 1
ATOM 742 C CA . GLY A 1 94 ? -14.722 -8.794 5.028 1.00 80.25 94 GLY A CA 1
ATOM 743 C C . GLY A 1 94 ? -14.135 -9.495 6.252 1.00 80.25 94 GLY A C 1
ATOM 744 O O . GLY A 1 94 ? -13.789 -8.858 7.248 1.00 80.25 94 GLY A O 1
ATOM 745 N N . ARG A 1 95 ? -14.018 -10.819 6.184 1.00 77.31 95 ARG A N 1
ATOM 746 C CA . ARG A 1 95 ? -13.369 -11.630 7.217 1.00 77.31 95 ARG A CA 1
ATOM 747 C C . ARG A 1 95 ? -11.921 -11.929 6.847 1.00 77.31 95 ARG A C 1
ATOM 749 O O . ARG A 1 95 ? -11.658 -12.246 5.691 1.00 77.31 95 ARG A O 1
ATOM 756 N N . ASP A 1 96 ? -11.016 -11.826 7.819 1.00 73.19 96 ASP A N 1
ATOM 757 C CA . ASP A 1 96 ? -9.610 -12.217 7.672 1.00 73.19 96 ASP A CA 1
ATOM 758 C C . ASP A 1 96 ? -9.428 -13.744 7.751 1.00 73.19 96 ASP A C 1
ATOM 760 O O . ASP A 1 96 ? -10.376 -14.497 7.984 1.00 73.19 96 ASP A O 1
ATOM 764 N N . TYR A 1 97 ? -8.187 -14.222 7.621 1.00 64.81 97 TYR A N 1
ATOM 765 C CA . TYR A 1 97 ? -7.872 -15.653 7.684 1.00 64.81 97 TYR A CA 1
ATOM 766 C C . TYR A 1 97 ? -8.259 -16.345 9.004 1.00 64.81 97 TYR A C 1
ATOM 768 O O . TYR A 1 97 ? -8.285 -17.576 9.054 1.00 64.81 97 TYR A O 1
ATOM 776 N N . ARG A 1 98 ? -8.543 -15.585 10.070 1.00 69.25 98 ARG A N 1
ATOM 777 C CA . ARG A 1 98 ? -9.003 -16.082 11.377 1.00 69.25 98 ARG A CA 1
ATOM 778 C C . ARG A 1 98 ? -10.526 -16.058 11.503 1.00 69.25 98 ARG A C 1
ATOM 780 O O . ARG A 1 98 ? -11.053 -16.389 12.563 1.00 69.25 98 ARG A O 1
ATOM 787 N N . GLY A 1 99 ? -11.235 -15.655 10.449 1.00 72.06 99 GLY A N 1
ATOM 788 C CA . GLY A 1 99 ? -12.677 -15.441 10.460 1.00 72.06 99 GLY A CA 1
ATOM 789 C C . GLY A 1 99 ? -13.103 -14.170 11.204 1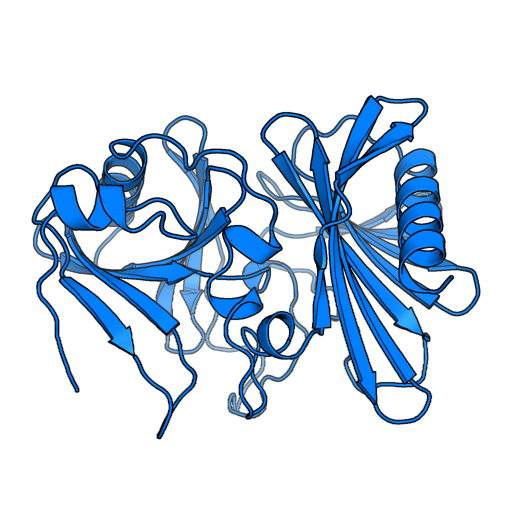.00 72.06 99 GLY A C 1
ATOM 790 O O . GLY A 1 99 ? -14.307 -13.981 11.428 1.00 72.06 99 GLY A O 1
ATOM 791 N N . GLU A 1 100 ? -12.159 -13.305 11.595 1.00 79.31 100 GLU A N 1
ATOM 792 C CA . GLU A 1 100 ? -12.425 -12.051 12.306 1.00 79.31 100 GLU A CA 1
ATOM 793 C C . GLU A 1 100 ? -12.790 -10.935 11.325 1.00 79.31 100 GLU A C 1
ATOM 795 O O . GLU A 1 100 ? -12.357 -10.942 10.178 1.00 79.31 100 GLU A O 1
ATOM 800 N N . GLN A 1 101 ? -13.595 -9.963 11.764 1.00 85.25 101 GLN A N 1
ATOM 801 C CA . GLN A 1 101 ? -13.927 -8.814 10.921 1.00 85.25 101 GLN A CA 1
ATOM 802 C C . GLN A 1 101 ? -12.696 -7.927 10.740 1.00 85.25 101 GLN A C 1
ATOM 804 O O . GLN A 1 101 ? -12.090 -7.470 11.718 1.00 85.25 101 GLN A O 1
ATOM 809 N N . ALA A 1 102 ? -12.367 -7.668 9.481 1.00 85.94 102 ALA A N 1
ATOM 810 C CA . ALA A 1 102 ? -11.252 -6.837 9.085 1.00 85.94 102 ALA A CA 1
ATOM 811 C C . ALA A 1 102 ? -11.668 -5.868 7.974 1.00 85.94 102 ALA A C 1
ATOM 813 O O . ALA A 1 102 ? -12.616 -6.095 7.213 1.00 85.94 102 ALA A O 1
ATOM 814 N N . ALA A 1 103 ? -10.960 -4.753 7.901 1.00 85.69 103 ALA A N 1
ATOM 815 C CA . ALA A 1 103 ? -11.102 -3.791 6.832 1.00 85.69 103 ALA A CA 1
ATOM 816 C C . ALA A 1 103 ? -9.746 -3.218 6.442 1.00 85.69 103 ALA A C 1
ATOM 818 O O . ALA A 1 103 ? -8.875 -3.058 7.293 1.00 85.69 103 ALA A O 1
ATOM 819 N N . SER A 1 104 ? -9.597 -2.867 5.173 1.00 82.50 104 SER A N 1
ATOM 820 C CA . SER A 1 104 ? -8.456 -2.124 4.659 1.00 82.50 104 SER A CA 1
ATOM 821 C C . SER A 1 104 ? -8.910 -0.794 4.075 1.00 82.50 104 SER A C 1
ATOM 823 O O . SER A 1 104 ? -9.977 -0.702 3.464 1.00 82.50 104 SER A O 1
ATOM 825 N N . LEU A 1 105 ? -8.082 0.231 4.231 1.00 80.19 105 LEU A N 1
ATOM 826 C CA . LEU A 1 105 ? -8.285 1.530 3.596 1.00 80.19 105 LEU A CA 1
ATOM 827 C C . LEU A 1 105 ? -6.948 2.197 3.283 1.00 80.19 105 LEU A C 1
ATOM 829 O O . LEU A 1 105 ? -5.917 1.835 3.851 1.00 80.19 105 LEU A O 1
ATOM 833 N N . GLN A 1 106 ? -6.990 3.196 2.407 1.00 75.69 106 GLN A N 1
ATOM 834 C CA . GLN A 1 106 ? -5.882 4.110 2.152 1.00 75.69 106 GLN A CA 1
ATOM 835 C C . GLN A 1 106 ? -6.308 5.525 2.541 1.00 75.69 106 GLN A C 1
ATOM 837 O O . GLN A 1 106 ? -7.366 5.998 2.123 1.00 75.69 106 GLN A O 1
ATOM 842 N N . ALA A 1 107 ? -5.487 6.206 3.333 1.00 70.12 107 ALA A N 1
ATOM 843 C CA . ALA A 1 107 ? -5.704 7.593 3.718 1.00 70.12 107 ALA A CA 1
ATOM 844 C C . ALA A 1 107 ? -4.356 8.285 3.967 1.00 70.12 107 ALA A C 1
ATOM 846 O O . ALA A 1 107 ? -3.491 7.741 4.648 1.00 70.12 107 ALA A O 1
ATOM 847 N N . GLY A 1 108 ? -4.166 9.472 3.382 1.00 65.94 108 GLY A N 1
ATOM 848 C CA . GLY A 1 108 ? -2.929 10.250 3.530 1.00 65.94 108 GLY A CA 1
ATOM 849 C C . GLY A 1 108 ? -1.665 9.534 3.036 1.00 65.94 108 GLY A C 1
ATOM 850 O O . GLY A 1 108 ? -0.632 9.653 3.681 1.00 65.94 108 GLY A O 1
ATOM 851 N N . TYR A 1 109 ? -1.751 8.784 1.928 1.00 68.06 109 TYR A N 1
ATOM 852 C CA . TYR A 1 109 ? -0.673 7.923 1.392 1.00 68.06 109 TYR A CA 1
ATOM 853 C C . TYR A 1 109 ? -0.226 6.789 2.321 1.00 68.06 109 TYR A C 1
ATOM 855 O O . TYR A 1 109 ? 0.884 6.275 2.191 1.00 68.06 109 TYR A O 1
ATOM 863 N N . THR A 1 110 ? -1.099 6.380 3.241 1.00 68.31 110 THR A N 1
ATOM 864 C CA . THR A 1 110 ? -0.845 5.216 4.081 1.00 68.31 110 THR A CA 1
ATOM 865 C C . THR A 1 110 ? -1.997 4.244 4.018 1.00 68.31 110 THR A C 1
ATOM 867 O O . THR A 1 110 ? -3.172 4.615 4.054 1.00 68.31 110 THR A O 1
ATOM 870 N N . HIS A 1 111 ? -1.631 2.976 3.926 1.00 76.56 111 HIS A N 1
ATOM 871 C CA . HIS A 1 111 ? -2.539 1.854 3.958 1.00 76.56 111 HIS A CA 1
ATOM 872 C C . HIS A 1 111 ? -2.669 1.344 5.401 1.00 76.56 111 HIS A C 1
ATOM 874 O O . HIS A 1 111 ? -1.678 1.183 6.118 1.00 76.56 111 HIS A O 1
ATOM 880 N N . ALA A 1 112 ? -3.905 1.128 5.844 1.00 78.81 112 ALA A N 1
ATOM 881 C CA . ALA A 1 112 ? -4.209 0.684 7.200 1.00 78.81 112 ALA A CA 1
ATOM 882 C C . ALA A 1 112 ? -5.118 -0.547 7.185 1.00 78.81 112 ALA A C 1
ATOM 884 O O . ALA A 1 112 ? -6.068 -0.607 6.402 1.00 78.81 112 ALA A O 1
ATOM 885 N N . GLU A 1 113 ? -4.847 -1.496 8.084 1.00 82.81 113 GLU A N 1
ATOM 886 C CA . GLU A 1 113 ? -5.758 -2.589 8.439 1.00 82.81 113 GLU A CA 1
ATOM 887 C C . GLU A 1 113 ? -6.466 -2.231 9.745 1.00 82.81 113 GLU A C 1
ATOM 889 O O . GLU A 1 113 ? -5.832 -1.853 10.734 1.00 82.81 113 GLU A O 1
ATOM 894 N N . ILE A 1 114 ? -7.784 -2.404 9.755 1.00 85.44 114 ILE A N 1
ATOM 895 C CA . ILE A 1 114 ? -8.645 -2.260 10.920 1.00 85.44 114 ILE A CA 1
ATOM 896 C C . ILE A 1 114 ? -9.223 -3.630 11.248 1.00 85.44 114 ILE A C 1
ATOM 898 O O . ILE A 1 114 ? -10.001 -4.178 10.473 1.00 85.44 114 ILE A O 1
ATOM 902 N N . ARG A 1 115 ? -8.915 -4.159 12.428 1.00 87.75 115 ARG A N 1
ATOM 903 C CA . ARG A 1 115 ? -9.643 -5.288 13.020 1.00 87.75 115 ARG A CA 1
ATOM 904 C C . ARG A 1 115 ? -10.694 -4.742 13.955 1.00 87.75 115 ARG A C 1
ATOM 906 O O . ARG A 1 115 ? -10.380 -3.882 14.772 1.00 87.75 115 ARG A O 1
ATOM 913 N N . TYR A 1 116 ? -11.922 -5.225 13.870 1.00 88.31 116 TYR A N 1
ATOM 914 C CA . TYR A 1 116 ? -13.006 -4.683 14.685 1.00 88.31 116 TYR A CA 1
ATOM 915 C C . TYR A 1 116 ? -14.004 -5.761 15.097 1.00 88.31 116 TYR A C 1
ATOM 917 O O . TYR A 1 116 ? -14.019 -6.874 14.578 1.00 88.31 116 TYR A O 1
ATOM 925 N N . ARG A 1 117 ? -14.857 -5.432 16.067 1.00 89.06 117 ARG A N 1
ATOM 926 C CA . ARG A 1 117 ? -16.052 -6.217 16.396 1.00 89.06 117 ARG A CA 1
ATOM 927 C C . ARG A 1 117 ? -17.295 -5.376 16.124 1.00 89.06 117 ARG A C 1
ATOM 929 O O . ARG A 1 117 ? -17.267 -4.163 16.284 1.00 89.06 117 ARG A O 1
ATOM 936 N N . GLY A 1 118 ? -18.385 -6.025 15.728 1.00 86.56 118 GLY A N 1
ATOM 937 C CA . GLY A 1 118 ? -19.647 -5.358 15.396 1.00 86.56 118 GLY A CA 1
ATOM 938 C C . GLY A 1 118 ? -19.899 -5.236 13.891 1.00 86.56 118 GLY A C 1
ATOM 939 O O . GLY A 1 118 ? -19.240 -5.883 13.079 1.00 86.56 118 GLY A O 1
ATOM 940 N N . GLY A 1 119 ? -20.922 -4.459 13.531 1.00 88.81 119 GLY A N 1
ATOM 941 C CA . GLY A 1 119 ? -21.361 -4.276 12.144 1.00 88.81 119 GLY A CA 1
ATOM 942 C C . GLY A 1 119 ? -20.682 -3.108 11.423 1.00 88.81 119 GLY A C 1
ATOM 943 O O . GLY A 1 119 ? -19.859 -2.388 11.987 1.00 88.81 119 GLY A O 1
ATOM 944 N N . THR A 1 120 ? -21.097 -2.863 10.179 1.00 87.19 120 THR A N 1
ATOM 945 C CA . THR A 1 120 ? -20.600 -1.766 9.323 1.00 87.19 120 THR A CA 1
ATOM 946 C C . THR A 1 120 ? -20.754 -0.373 9.945 1.00 87.19 120 THR A C 1
ATOM 948 O O . THR A 1 120 ? -19.963 0.518 9.646 1.00 87.19 120 THR A O 1
ATOM 951 N N . GLY A 1 121 ? -21.725 -0.173 10.846 1.00 89.12 121 GLY A N 1
ATOM 952 C CA . GLY A 1 121 ? -21.879 1.070 11.610 1.00 89.12 121 GLY A CA 1
ATOM 953 C C . GLY A 1 121 ? -20.702 1.365 12.549 1.00 89.12 121 GLY A C 1
ATOM 954 O O . GLY A 1 121 ? -20.261 2.509 12.622 1.00 89.12 121 GLY A O 1
ATOM 955 N N . VAL A 1 122 ? -20.140 0.336 13.198 1.00 90.00 122 VAL A N 1
ATOM 956 C CA . VAL A 1 122 ? -18.935 0.469 14.038 1.00 90.00 122 VAL A CA 1
ATOM 957 C C . VAL A 1 122 ? -17.741 0.843 13.168 1.00 90.00 122 VAL A C 1
ATOM 959 O O . VAL A 1 122 ? -17.047 1.810 13.465 1.00 90.00 122 VAL A O 1
ATOM 962 N N . LEU A 1 123 ? -17.550 0.136 12.050 1.00 89.56 123 LEU A N 1
ATOM 963 C CA . LEU A 1 123 ? -16.474 0.428 11.103 1.00 89.56 123 LEU A CA 1
ATOM 964 C C . LEU A 1 123 ? -16.564 1.862 10.558 1.00 89.56 123 LEU A C 1
ATOM 966 O O . LEU A 1 123 ? -15.559 2.565 10.515 1.00 89.56 123 LEU A O 1
ATOM 970 N N . ARG A 1 124 ? -17.767 2.338 10.213 1.00 90.00 124 ARG A N 1
ATOM 971 C CA . ARG A 1 124 ? -17.975 3.727 9.776 1.00 90.00 124 ARG A CA 1
ATOM 972 C C . ARG A 1 124 ? -17.564 4.731 10.857 1.00 90.00 124 ARG A C 1
ATOM 974 O O . ARG A 1 124 ? -16.878 5.694 10.528 1.00 90.00 124 ARG A O 1
ATOM 981 N N . ALA A 1 125 ? -17.937 4.492 12.117 1.00 86.69 125 ALA A N 1
ATOM 982 C CA . ALA A 1 125 ? -17.553 5.352 13.236 1.00 86.69 125 ALA A CA 1
ATOM 983 C C . ALA A 1 125 ? -16.028 5.375 13.453 1.00 86.69 125 ALA A C 1
ATOM 985 O O . ALA A 1 125 ? -15.459 6.448 13.647 1.00 86.69 125 ALA A O 1
ATOM 986 N N . ILE A 1 126 ? -15.358 4.218 13.345 1.00 86.25 126 ILE A N 1
ATOM 987 C CA . ILE A 1 126 ? -13.891 4.122 13.410 1.00 86.25 126 ILE A CA 1
ATOM 988 C C . ILE A 1 126 ? -13.258 4.992 12.316 1.00 86.25 126 ILE A C 1
ATOM 990 O O . ILE A 1 126 ? -12.436 5.855 12.616 1.00 86.25 126 ILE A O 1
ATOM 994 N N . VAL A 1 127 ? -13.672 4.815 11.056 1.00 84.56 127 VAL A N 1
ATOM 995 C CA . VAL A 1 127 ? -13.089 5.530 9.904 1.00 84.56 127 VAL A CA 1
ATOM 996 C C . VAL A 1 127 ? -13.344 7.037 9.972 1.00 84.56 127 VAL A C 1
ATOM 998 O O . VAL A 1 127 ? -12.443 7.822 9.688 1.00 84.56 127 VAL A O 1
ATOM 1001 N N . GLN A 1 128 ? -14.532 7.465 10.409 1.00 82.25 128 GLN A N 1
ATOM 1002 C CA . GLN A 1 128 ? -14.814 8.884 10.659 1.00 82.25 128 GLN A CA 1
ATOM 1003 C C . GLN A 1 128 ? -13.908 9.463 11.751 1.00 82.25 128 GLN A C 1
ATOM 1005 O O . GLN A 1 128 ? -13.436 10.591 11.618 1.00 82.25 128 GLN A O 1
ATOM 1010 N N . GLY A 1 129 ? -13.620 8.682 12.796 1.00 76.88 129 GLY A N 1
ATOM 1011 C CA . GLY A 1 129 ? -12.666 9.051 13.836 1.00 76.88 129 GLY A CA 1
ATOM 1012 C C . GLY A 1 129 ? -11.248 9.254 13.296 1.00 76.88 129 GLY A C 1
ATOM 1013 O O . GLY A 1 129 ? -10.594 10.212 13.698 1.00 76.88 129 GLY A O 1
ATOM 1014 N N . LEU A 1 130 ? -10.784 8.412 12.363 1.00 73.88 130 LEU A N 1
ATOM 1015 C CA . LEU A 1 130 ? -9.443 8.517 11.760 1.00 73.88 130 LEU A CA 1
ATOM 1016 C C . LEU A 1 130 ? -9.233 9.823 10.973 1.00 73.88 130 LEU A C 1
ATOM 1018 O O . LEU A 1 130 ? -8.128 10.350 10.946 1.00 73.88 130 LEU A O 1
ATOM 1022 N N . TYR A 1 131 ? -10.291 10.375 10.369 1.00 61.31 131 TYR A N 1
ATOM 1023 C CA . TYR A 1 131 ? -10.226 11.626 9.598 1.00 61.31 131 TYR A CA 1
ATOM 1024 C C . TYR A 1 131 ? -10.056 12.886 10.474 1.00 61.31 131 TYR A C 1
ATOM 1026 O O . TYR A 1 131 ? -9.690 13.949 9.979 1.00 61.31 131 TYR A O 1
ATOM 1034 N N . GLY A 1 132 ? -10.320 12.794 11.784 1.00 52.78 132 GLY A N 1
ATOM 1035 C CA . GLY A 1 132 ? -10.217 13.924 12.719 1.00 52.78 132 GLY A CA 1
ATOM 1036 C C . GLY A 1 132 ? -8.783 14.319 13.103 1.00 52.78 132 GLY A C 1
ATOM 1037 O O . GLY A 1 132 ? -8.575 15.394 13.674 1.00 52.78 132 GLY A O 1
ATOM 1038 N N . ILE A 1 133 ? -7.791 13.478 12.800 1.00 53.09 133 ILE A N 1
ATOM 1039 C CA . ILE A 1 133 ? -6.370 13.806 12.948 1.00 53.09 133 ILE A CA 1
ATOM 1040 C C . ILE A 1 133 ? -5.862 14.228 11.576 1.00 53.09 133 ILE A C 1
ATOM 1042 O O . ILE A 1 133 ? -5.968 13.473 10.616 1.00 53.09 133 ILE A O 1
ATOM 1046 N N . GLY A 1 134 ? -5.374 15.469 11.488 1.00 47.19 134 GLY A N 1
ATOM 1047 C CA . GLY A 1 134 ? -4.921 16.074 10.238 1.00 47.19 134 GLY A CA 1
ATOM 1048 C C . GLY A 1 134 ? -4.005 15.148 9.440 1.00 47.19 134 GLY A C 1
ATOM 1049 O O . GLY A 1 134 ? -3.242 14.377 10.020 1.00 47.19 134 GLY A O 1
ATOM 1050 N N . ASN A 1 135 ? -4.110 15.236 8.111 1.00 48.88 135 ASN A N 1
ATOM 1051 C CA . ASN A 1 135 ? -3.312 14.435 7.188 1.00 48.88 135 ASN A CA 1
ATOM 1052 C C . ASN A 1 135 ? -1.833 14.466 7.606 1.00 48.88 135 ASN A C 1
ATOM 1054 O O . ASN A 1 135 ? -1.304 15.569 7.802 1.00 48.88 135 ASN A O 1
ATOM 1058 N N . PRO A 1 136 ? -1.155 13.311 7.739 1.00 53.28 136 PRO A N 1
ATOM 1059 C CA . PRO A 1 136 ? 0.290 13.316 7.890 1.00 53.28 136 PRO A CA 1
ATOM 1060 C C . PRO A 1 136 ? 0.909 14.143 6.751 1.00 53.28 136 PRO A C 1
ATOM 1062 O O . PRO A 1 136 ? 0.492 14.066 5.593 1.00 53.28 136 PRO A O 1
ATOM 1065 N N . VAL A 1 137 ? 1.850 15.014 7.123 1.00 53.78 137 VAL A N 1
ATOM 1066 C CA . VAL A 1 137 ? 2.661 15.837 6.211 1.00 53.78 137 VAL A CA 1
ATOM 1067 C C . VAL A 1 137 ? 3.324 14.901 5.188 1.00 53.78 137 VAL A C 1
ATOM 1069 O O . VAL A 1 137 ? 3.711 13.804 5.593 1.00 53.78 137 VAL A O 1
ATOM 1072 N N . PRO A 1 138 ? 3.469 15.259 3.894 1.00 56.53 138 PRO A N 1
ATOM 1073 C CA . PRO A 1 138 ? 4.084 14.357 2.925 1.00 56.53 138 PRO A CA 1
ATOM 1074 C C . PRO A 1 138 ? 5.598 14.252 3.168 1.00 56.53 138 PRO A C 1
ATOM 1076 O O . PRO A 1 138 ? 6.394 14.946 2.543 1.00 56.53 138 PRO A O 1
ATOM 1079 N N . GLU A 1 139 ? 5.976 13.388 4.104 1.00 70.94 139 GLU A N 1
ATOM 1080 C CA . GLU A 1 139 ? 7.296 12.766 4.196 1.00 70.94 139 GLU A CA 1
ATOM 1081 C C . GLU A 1 139 ? 7.381 11.639 3.152 1.00 70.94 139 GLU A C 1
ATOM 1083 O O . GLU A 1 139 ? 6.351 11.139 2.685 1.00 70.94 139 GLU A O 1
ATOM 1088 N N . THR A 1 140 ? 8.588 11.229 2.763 1.00 79.75 140 THR A N 1
ATOM 1089 C CA . THR A 1 140 ? 8.787 10.081 1.858 1.00 79.75 140 THR A CA 1
ATOM 1090 C C . THR A 1 140 ? 8.315 8.775 2.505 1.00 79.75 140 THR A C 1
ATOM 1092 O O . THR A 1 140 ? 8.136 8.695 3.721 1.00 79.75 140 THR A O 1
ATOM 1095 N N . PHE A 1 141 ? 8.091 7.728 1.706 1.00 81.75 141 PHE A N 1
ATOM 1096 C CA . PHE A 1 141 ? 7.559 6.447 2.179 1.00 81.75 141 PHE A CA 1
ATOM 1097 C C . PHE A 1 141 ? 8.424 5.870 3.291 1.00 81.75 141 PHE A C 1
ATOM 1099 O O . PHE A 1 141 ? 7.910 5.424 4.315 1.00 81.75 141 PHE A O 1
ATOM 1106 N N . VAL A 1 142 ? 9.740 5.958 3.104 1.00 81.19 142 VAL A N 1
ATOM 1107 C CA . VAL A 1 142 ? 10.739 5.492 4.068 1.00 81.19 142 VAL A CA 1
ATOM 1108 C C . VAL A 1 142 ? 10.638 6.228 5.401 1.00 81.19 142 VAL A C 1
ATOM 1110 O O . VAL A 1 142 ? 10.892 5.641 6.444 1.00 81.19 142 VAL A O 1
ATOM 1113 N N . GLU A 1 143 ? 10.281 7.508 5.395 1.00 77.44 143 GLU A N 1
ATOM 1114 C CA . GLU A 1 143 ? 10.200 8.321 6.611 1.00 77.44 143 GLU A CA 1
ATOM 1115 C C . GLU A 1 143 ? 8.897 8.074 7.375 1.00 77.44 143 GLU A C 1
ATOM 1117 O O . GLU A 1 143 ? 8.919 7.945 8.608 1.00 77.44 143 GLU A O 1
ATOM 1122 N N . ARG A 1 144 ? 7.782 7.935 6.642 1.00 76.88 144 ARG A N 1
ATOM 1123 C CA . ARG A 1 144 ? 6.474 7.679 7.251 1.00 76.88 144 ARG A CA 1
ATOM 1124 C C . ARG A 1 144 ? 6.336 6.238 7.734 1.00 76.88 144 ARG A C 1
ATOM 1126 O O . ARG A 1 144 ? 5.886 6.046 8.856 1.00 76.88 144 ARG A O 1
ATOM 1133 N N . SER A 1 145 ? 6.754 5.241 6.952 1.00 78.19 145 SER A N 1
ATOM 1134 C CA . SER A 1 14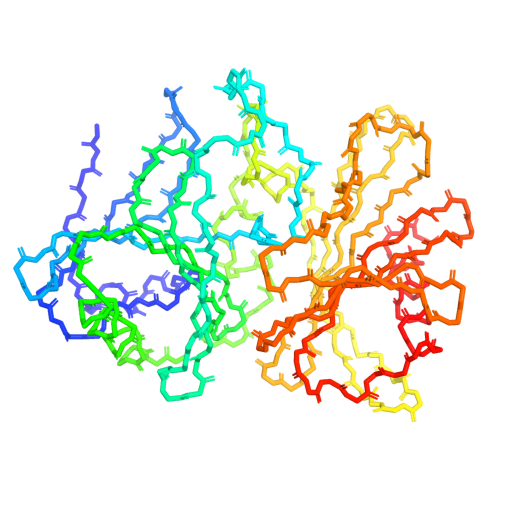5 ? 6.484 3.823 7.231 1.00 78.19 145 SER A CA 1
ATOM 1135 C C . SER A 1 145 ? 7.196 3.298 8.483 1.00 78.19 145 SER A C 1
ATOM 1137 O O . SER A 1 145 ? 8.419 3.396 8.602 1.00 78.19 145 SER A O 1
ATOM 1139 N N . PHE A 1 146 ? 6.462 2.672 9.412 1.00 76.62 146 PHE A N 1
ATOM 1140 C CA . PHE A 1 146 ? 7.091 2.036 10.578 1.00 76.62 146 PHE A CA 1
ATOM 1141 C C . PHE A 1 146 ? 7.866 0.789 10.152 1.00 76.62 146 PHE A C 1
ATOM 1143 O O . PHE A 1 146 ? 8.994 0.590 10.612 1.00 76.62 146 PHE A O 1
ATOM 1150 N N . LEU A 1 147 ? 7.286 -0.007 9.249 1.00 76.38 147 LEU A N 1
ATOM 1151 C CA . LEU A 1 147 ? 7.901 -1.228 8.728 1.00 76.38 147 LEU A CA 1
ATOM 1152 C C . LEU A 1 147 ? 9.158 -0.944 7.898 1.00 76.38 147 LEU A C 1
ATOM 1154 O O . LEU A 1 147 ? 10.161 -1.620 8.094 1.00 76.38 147 LEU A O 1
ATOM 1158 N N . ALA A 1 148 ? 9.160 0.079 7.035 1.00 77.50 148 ALA A N 1
ATOM 1159 C CA . ALA A 1 148 ? 10.349 0.426 6.245 1.00 77.50 148 ALA A CA 1
ATOM 1160 C C . ALA A 1 148 ? 11.529 0.908 7.113 1.00 77.50 148 ALA A C 1
ATOM 1162 O O . ALA A 1 148 ? 12.684 0.794 6.706 1.00 77.50 148 ALA A O 1
ATOM 1163 N N . ARG A 1 149 ? 11.245 1.449 8.308 1.00 73.69 149 ARG A N 1
ATOM 1164 C CA . ARG A 1 149 ? 12.248 2.004 9.235 1.00 73.69 149 ARG A CA 1
ATOM 1165 C C . ARG A 1 149 ? 12.870 0.983 10.180 1.00 73.69 149 ARG A C 1
ATOM 1167 O O . ARG A 1 149 ? 13.960 1.237 10.687 1.00 73.69 149 ARG A O 1
ATOM 1174 N N . HIS A 1 150 ? 12.186 -0.125 10.455 1.00 65.25 150 HIS A N 1
ATOM 1175 C CA . HIS A 1 150 ? 12.601 -1.108 11.458 1.00 65.25 150 HIS A CA 1
ATOM 1176 C C . HIS A 1 150 ? 12.809 -2.475 10.796 1.00 65.25 150 HIS A C 1
ATOM 1178 O O . HIS A 1 150 ? 11.888 -3.283 10.708 1.00 65.25 150 HIS A O 1
ATOM 1184 N N . ALA A 1 151 ? 14.030 -2.712 10.310 1.00 53.62 151 ALA A N 1
ATOM 1185 C CA . ALA A 1 151 ? 14.421 -3.968 9.674 1.00 53.62 151 ALA A CA 1
ATOM 1186 C C . ALA A 1 151 ? 14.688 -5.077 10.716 1.00 53.62 151 ALA A C 1
ATOM 1188 O O . ALA A 1 151 ? 15.522 -4.885 11.600 1.00 53.62 151 ALA A O 1
ATOM 1189 N N . GLY A 1 152 ? 14.030 -6.239 10.590 1.00 55.97 152 GLY A N 1
ATOM 1190 C CA . GLY A 1 152 ? 14.173 -7.376 11.518 1.00 55.97 152 GLY A CA 1
ATOM 1191 C C . GLY A 1 152 ? 13.466 -8.662 11.048 1.00 55.97 152 GLY A C 1
ATOM 1192 O O . GLY A 1 152 ? 12.525 -8.603 10.268 1.00 55.97 152 GLY A O 1
ATOM 1193 N N . THR A 1 153 ? 13.971 -9.836 11.457 1.00 47.88 153 THR A N 1
ATOM 1194 C CA . THR A 1 153 ? 13.942 -11.123 10.714 1.00 47.88 153 THR A CA 1
ATOM 1195 C C . THR A 1 153 ? 12.823 -12.126 11.073 1.00 47.88 153 THR A C 1
ATOM 1197 O O . THR A 1 153 ? 12.699 -12.497 12.239 1.00 47.88 153 THR A O 1
ATOM 1200 N N . GLY A 1 154 ? 12.1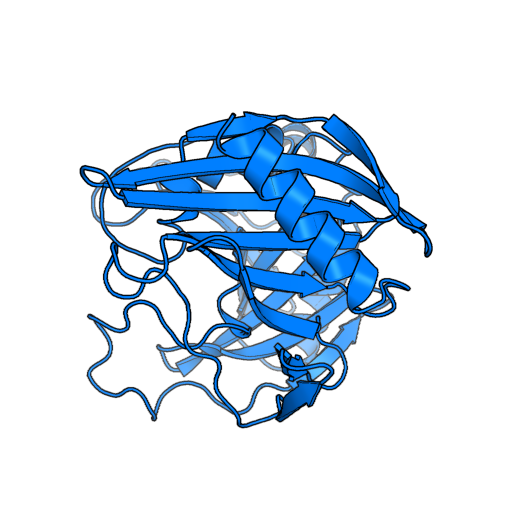31 -12.687 10.065 1.00 47.38 154 GLY A N 1
ATOM 1201 C CA . GLY A 1 154 ? 11.168 -13.813 10.175 1.00 47.38 154 GLY A CA 1
ATOM 1202 C C . GLY A 1 154 ? 10.741 -14.425 8.819 1.00 47.38 154 GLY A C 1
ATOM 1203 O O . GLY A 1 154 ? 11.605 -14.963 8.163 1.00 47.38 154 GLY A O 1
ATOM 1204 N N . TRP A 1 155 ? 9.479 -14.446 8.374 1.00 40.56 155 TRP A N 1
ATOM 1205 C CA . TRP A 1 155 ? 8.993 -14.472 6.957 1.00 40.56 155 TRP A CA 1
ATOM 1206 C C . TRP A 1 155 ? 7.478 -14.283 7.052 1.00 40.56 155 TRP A C 1
ATOM 1208 O O . TRP A 1 155 ? 6.746 -15.220 7.370 1.00 40.56 155 TRP A O 1
ATOM 1218 N N . PHE A 1 156 ? 6.998 -13.066 6.794 1.00 52.38 156 PHE A N 1
ATOM 1219 C CA . PHE A 1 156 ? 5.571 -12.726 6.745 1.00 52.38 156 PHE A CA 1
ATOM 1220 C C . PHE A 1 156 ? 5.322 -11.593 5.724 1.00 52.38 156 PHE A C 1
ATOM 1222 O O . PHE A 1 156 ? 6.267 -11.151 5.083 1.00 52.38 156 PHE A O 1
ATOM 1229 N N . GLU A 1 157 ? 4.079 -11.151 5.513 1.00 52.94 157 GLU A N 1
ATOM 1230 C CA . GLU A 1 157 ? 3.699 -10.115 4.527 1.00 52.94 157 GLU A CA 1
ATOM 1231 C C . GLU A 1 157 ? 4.325 -8.737 4.840 1.00 52.94 157 GLU A C 1
ATOM 1233 O O . GLU A 1 157 ? 4.853 -8.068 3.953 1.00 52.94 157 GLU A O 1
ATOM 1238 N N . GLU A 1 158 ? 4.343 -8.353 6.121 1.00 55.66 158 GLU A N 1
ATOM 1239 C CA . GLU A 1 158 ? 4.799 -7.044 6.632 1.00 55.66 158 GLU A CA 1
ATOM 1240 C C . GLU A 1 158 ? 6.345 -6.894 6.629 1.00 55.66 158 GLU A C 1
ATOM 1242 O O . GLU A 1 158 ? 6.886 -5.921 6.107 1.00 55.66 158 GLU A O 1
ATOM 1247 N N . GLU A 1 159 ? 7.084 -7.907 7.089 1.00 56.84 159 GLU A N 1
ATOM 1248 C CA . GLU A 1 159 ? 7.943 -8.690 6.197 1.00 56.84 159 GLU A CA 1
ATOM 1249 C C . GLU A 1 159 ? 8.666 -8.039 5.027 1.00 56.84 159 GLU A C 1
ATOM 1251 O O . GLU A 1 159 ? 9.782 -7.529 5.126 1.00 56.84 159 GLU A O 1
ATOM 1256 N N . ARG A 1 160 ? 8.045 -8.194 3.860 1.00 67.31 160 ARG A N 1
ATOM 1257 C CA . ARG A 1 160 ? 8.635 -7.872 2.569 1.00 67.31 160 ARG A CA 1
ATOM 1258 C C . ARG A 1 160 ? 9.052 -6.409 2.504 1.00 67.31 160 ARG A C 1
ATOM 1260 O O . ARG A 1 160 ? 10.139 -6.115 2.021 1.00 67.31 160 ARG A O 1
ATOM 1267 N N . VAL A 1 161 ? 8.225 -5.528 3.066 1.00 75.38 161 VAL A N 1
ATOM 1268 C CA . VAL A 1 161 ? 8.571 -4.122 3.270 1.00 75.38 161 VAL A CA 1
ATOM 1269 C C . VAL A 1 161 ? 9.702 -4.021 4.297 1.00 75.38 161 VAL A C 1
ATOM 1271 O O . VAL A 1 161 ? 10.730 -3.441 3.988 1.00 75.38 161 VAL A O 1
ATOM 1274 N N . SER A 1 162 ? 9.614 -4.647 5.470 1.00 70.81 162 SER A N 1
ATOM 1275 C CA . SER A 1 162 ? 10.671 -4.527 6.498 1.00 70.81 162 SER A CA 1
ATOM 1276 C C . SER A 1 162 ? 12.069 -5.060 6.113 1.00 70.81 162 SER A C 1
ATOM 1278 O O . SER A 1 162 ? 13.071 -4.608 6.661 1.00 70.81 162 SER A O 1
ATOM 1280 N N . ARG A 1 163 ? 12.179 -6.004 5.166 1.00 69.12 163 ARG A N 1
ATOM 1281 C CA . ARG A 1 163 ? 13.461 -6.582 4.700 1.00 69.12 163 ARG A CA 1
ATOM 1282 C C . ARG A 1 163 ? 14.147 -5.791 3.608 1.00 69.12 163 ARG A C 1
ATOM 1284 O O . ARG A 1 163 ? 15.314 -6.040 3.301 1.00 69.12 163 ARG A O 1
ATOM 1291 N N . MET A 1 164 ? 13.398 -4.925 2.947 1.00 78.81 164 MET A N 1
ATOM 1292 C CA . MET A 1 164 ? 13.940 -4.143 1.861 1.00 78.81 164 MET A CA 1
ATOM 1293 C C . MET A 1 164 ? 14.868 -3.072 2.409 1.00 78.81 164 MET A C 1
ATOM 1295 O O . MET A 1 164 ? 14.580 -2.393 3.392 1.00 78.81 164 MET A O 1
ATOM 1299 N N . LEU A 1 165 ? 15.984 -2.886 1.718 1.00 85.69 165 LEU A N 1
ATOM 1300 C CA . LEU A 1 165 ? 16.835 -1.729 1.916 1.00 85.69 165 LEU A CA 1
ATOM 1301 C C . LEU A 1 165 ? 16.154 -0.531 1.259 1.00 85.69 165 LEU A C 1
ATOM 1303 O O . LEU A 1 165 ? 16.296 -0.314 0.054 1.00 85.69 165 LEU A O 1
ATOM 1307 N N . TRP A 1 166 ? 15.381 0.202 2.055 1.00 87.06 166 TRP A N 1
ATOM 1308 C CA . TRP A 1 166 ? 14.623 1.360 1.604 1.00 87.06 166 TRP A CA 1
ATOM 1309 C C . TRP A 1 166 ? 15.482 2.607 1.439 1.00 87.06 166 TRP A C 1
ATOM 1311 O O . TRP A 1 166 ? 16.358 2.899 2.255 1.00 87.06 166 TRP A O 1
ATOM 1321 N N . ARG A 1 167 ? 15.203 3.369 0.381 1.00 89.62 167 ARG A N 1
ATOM 1322 C CA . ARG A 1 167 ? 15.833 4.653 0.080 1.00 89.62 167 ARG A CA 1
ATOM 1323 C C . ARG A 1 167 ? 14.810 5.631 -0.505 1.00 89.62 167 ARG A C 1
ATOM 1325 O O . ARG A 1 167 ? 13.984 5.220 -1.326 1.00 89.62 167 ARG A O 1
ATOM 1332 N N . PRO A 1 168 ? 14.858 6.917 -0.120 1.00 90.44 168 PRO A N 1
ATOM 1333 C CA . PRO A 1 168 ? 14.070 7.946 -0.786 1.00 90.44 168 PRO A CA 1
ATOM 1334 C C . PRO A 1 168 ? 14.597 8.189 -2.210 1.00 90.44 168 PRO A C 1
ATOM 1336 O O . PRO A 1 168 ? 15.793 8.042 -2.465 1.00 90.44 168 PRO A O 1
ATOM 1339 N N . ILE A 1 169 ? 13.702 8.572 -3.127 1.00 89.38 169 ILE A N 1
ATOM 1340 C CA . ILE A 1 169 ? 14.050 9.019 -4.488 1.00 89.38 169 ILE A CA 1
ATOM 1341 C C . ILE A 1 169 ? 13.705 10.501 -4.636 1.00 89.38 169 ILE A C 1
ATOM 1343 O O . ILE A 1 169 ? 14.588 11.313 -4.890 1.00 89.38 169 ILE A O 1
ATOM 1347 N N . GLY A 1 170 ? 12.422 10.845 -4.482 1.00 85.69 170 GLY A N 1
ATOM 1348 C CA . GLY A 1 170 ? 11.920 12.210 -4.656 1.00 85.69 170 GLY A CA 1
ATOM 1349 C C . GLY A 1 170 ? 12.072 12.756 -6.080 1.00 85.69 170 GLY A C 1
ATOM 1350 O O . GLY A 1 170 ? 12.322 13.947 -6.241 1.00 85.69 170 GLY A O 1
ATOM 1351 N N . ARG A 1 171 ? 11.964 11.905 -7.112 1.00 87.62 171 ARG A N 1
ATOM 1352 C CA . ARG A 1 171 ? 12.155 12.302 -8.519 1.00 87.62 171 ARG A CA 1
ATOM 1353 C C . ARG A 1 171 ? 10.820 12.451 -9.233 1.00 87.62 171 ARG A C 1
ATOM 1355 O O . ARG A 1 171 ? 10.030 11.511 -9.265 1.00 87.62 171 ARG A O 1
ATOM 1362 N N . GLU A 1 172 ? 10.607 13.604 -9.851 1.00 90.31 172 GLU A N 1
ATOM 1363 C CA . GLU A 1 172 ? 9.488 13.825 -10.766 1.00 90.31 172 GLU A CA 1
ATOM 1364 C C . GLU A 1 172 ? 9.715 13.087 -12.092 1.00 90.31 172 GLU A C 1
ATOM 1366 O O . GLU A 1 172 ? 10.816 13.095 -12.654 1.00 90.31 172 GLU A O 1
ATOM 1371 N N . ILE A 1 173 ? 8.662 12.430 -12.573 1.00 89.25 173 ILE A N 1
ATOM 1372 C CA . ILE A 1 173 ? 8.589 11.796 -13.885 1.00 89.25 173 ILE A CA 1
ATOM 1373 C C . ILE A 1 173 ? 7.399 12.390 -14.621 1.00 89.25 173 ILE A C 1
ATOM 1375 O O . ILE A 1 173 ? 6.260 12.312 -14.158 1.00 89.25 173 ILE A O 1
ATOM 1379 N N . GLU A 1 174 ? 7.680 12.936 -15.796 1.00 87.81 174 GLU A N 1
ATOM 1380 C CA . GLU A 1 174 ? 6.671 13.383 -16.745 1.00 87.81 174 GLU A CA 1
ATOM 1381 C C . GLU A 1 174 ? 6.283 12.217 -17.655 1.00 87.81 174 GLU A C 1
ATOM 1383 O O . GLU A 1 174 ? 7.096 11.722 -18.443 1.00 87.81 174 GLU A O 1
ATOM 1388 N N . LEU A 1 175 ? 5.032 11.772 -17.548 1.00 85.12 175 LEU A N 1
ATOM 1389 C CA . LEU A 1 175 ? 4.423 10.822 -18.472 1.00 85.12 175 LEU A CA 1
ATOM 1390 C C . LEU A 1 175 ? 3.449 11.577 -19.381 1.00 85.12 175 LEU A C 1
ATOM 1392 O O . LEU A 1 175 ? 2.911 12.619 -19.013 1.00 85.12 175 LEU A O 1
ATOM 1396 N N . GLY A 1 176 ? 3.201 11.058 -20.586 1.00 77.50 176 GLY A N 1
ATOM 1397 C CA . GLY A 1 176 ? 2.391 11.757 -21.599 1.00 77.50 176 GLY A CA 1
ATOM 1398 C C . GLY A 1 176 ? 0.948 12.086 -21.178 1.00 77.50 176 GLY A C 1
ATOM 1399 O O . GLY A 1 176 ? 0.292 12.890 -21.833 1.00 77.50 176 GLY A O 1
ATOM 1400 N N . ASP A 1 177 ? 0.458 11.475 -20.102 1.00 84.31 177 ASP A N 1
ATOM 1401 C CA . ASP A 1 177 ? -0.875 11.637 -19.514 1.00 84.31 177 ASP A CA 1
ATOM 1402 C C . ASP A 1 177 ? -0.844 12.095 -18.042 1.00 84.31 177 ASP A C 1
ATOM 1404 O O . ASP A 1 177 ? -1.885 12.122 -17.380 1.00 84.31 177 ASP A O 1
ATOM 1408 N N . GLY A 1 178 ? 0.320 12.504 -17.528 1.00 79.56 178 GLY A N 1
ATOM 1409 C CA . GLY A 1 178 ? 0.432 13.149 -16.224 1.00 79.56 178 GLY A CA 1
ATOM 1410 C C . GLY A 1 178 ? 1.826 13.089 -15.605 1.00 79.56 178 GLY A C 1
ATOM 1411 O O . GLY A 1 178 ? 2.614 12.186 -15.871 1.00 79.56 178 GLY A O 1
ATOM 1412 N N . ALA A 1 179 ? 2.092 14.034 -14.709 1.00 85.12 179 ALA A N 1
ATOM 1413 C CA . ALA A 1 179 ? 3.273 14.017 -13.861 1.00 85.12 179 ALA A CA 1
ATOM 1414 C C . ALA A 1 179 ? 3.045 13.138 -12.623 1.00 85.12 179 ALA A C 1
ATOM 1416 O O . ALA A 1 179 ? 1.943 13.090 -12.057 1.00 85.12 179 ALA A O 1
ATOM 1417 N N . LEU A 1 180 ? 4.101 12.467 -12.178 1.00 91.00 180 LEU A N 1
ATOM 1418 C CA . LEU A 1 180 ? 4.137 11.740 -10.915 1.00 91.00 180 LEU A CA 1
ATOM 1419 C C . LEU A 1 180 ? 5.483 11.912 -10.221 1.00 91.00 180 LEU A C 1
ATOM 1421 O O . LEU A 1 180 ? 6.466 12.318 -10.831 1.00 91.00 180 LEU A O 1
ATOM 1425 N N . VAL A 1 181 ? 5.533 11.569 -8.939 1.00 90.69 181 VAL A N 1
ATOM 1426 C CA . VAL A 1 181 ? 6.768 11.557 -8.151 1.00 90.69 181 VAL A CA 1
ATOM 1427 C C . VAL A 1 181 ? 7.094 10.118 -7.789 1.00 90.69 181 VAL A C 1
ATOM 1429 O O . VAL A 1 181 ? 6.317 9.483 -7.079 1.00 90.69 181 VAL A O 1
ATOM 1432 N N . LEU A 1 182 ? 8.247 9.607 -8.220 1.00 91.50 182 LEU A N 1
ATOM 1433 C CA . LEU A 1 182 ? 8.835 8.424 -7.597 1.00 91.50 182 LEU A CA 1
ATOM 1434 C C . LEU A 1 182 ? 9.321 8.812 -6.204 1.00 91.50 182 LEU A C 1
ATOM 1436 O O . LEU A 1 182 ? 10.238 9.617 -6.039 1.00 91.50 182 LEU A O 1
ATOM 1440 N N . ASP A 1 183 ? 8.665 8.261 -5.194 1.00 90.81 183 ASP A N 1
ATOM 1441 C CA . ASP A 1 183 ? 8.799 8.667 -3.803 1.00 90.81 183 ASP A CA 1
ATOM 1442 C C . ASP A 1 183 ? 9.968 7.946 -3.135 1.00 90.81 183 ASP A C 1
ATOM 1444 O O . ASP A 1 183 ? 10.844 8.562 -2.524 1.00 90.81 183 ASP A O 1
ATOM 1448 N N . SER A 1 184 ? 10.002 6.621 -3.243 1.00 90.94 184 SER A N 1
ATOM 1449 C CA . SER A 1 184 ? 10.978 5.766 -2.566 1.00 90.94 184 SER A CA 1
ATOM 1450 C C . SER A 1 184 ? 11.080 4.416 -3.251 1.00 90.94 184 SER A C 1
ATOM 1452 O O . SER A 1 184 ? 10.182 4.022 -3.993 1.00 90.94 184 SER A O 1
ATOM 1454 N N . PHE A 1 185 ? 12.141 3.677 -2.954 1.00 92.06 185 PHE A N 1
ATOM 1455 C CA . PHE A 1 185 ? 12.259 2.286 -3.358 1.00 92.06 185 PHE A CA 1
ATOM 1456 C C . PHE A 1 185 ? 12.906 1.433 -2.283 1.00 92.06 185 PHE A C 1
ATOM 1458 O O . PHE A 1 185 ? 13.706 1.919 -1.487 1.00 92.06 185 PHE A O 1
ATOM 1465 N N . GLY A 1 186 ? 12.562 0.156 -2.289 1.00 88.12 186 GLY A N 1
ATOM 1466 C CA . GLY A 1 186 ? 13.104 -0.875 -1.435 1.00 88.12 186 GLY A CA 1
ATOM 1467 C C . GLY A 1 186 ? 13.690 -1.990 -2.284 1.00 88.12 186 GLY A C 1
ATOM 1468 O O . GLY A 1 186 ? 13.067 -2.420 -3.254 1.00 88.12 186 GLY A O 1
ATOM 1469 N N . VAL A 1 187 ? 14.883 -2.461 -1.920 1.00 86.69 187 VAL A N 1
ATOM 1470 C CA . VAL A 1 187 ? 15.548 -3.580 -2.604 1.00 86.69 187 VAL A CA 1
ATOM 1471 C C . VAL A 1 187 ? 15.785 -4.719 -1.629 1.00 86.69 187 VAL A C 1
ATOM 1473 O O . VAL A 1 187 ? 16.413 -4.533 -0.587 1.00 86.69 187 VAL A O 1
ATOM 1476 N N . TYR A 1 188 ? 15.331 -5.909 -1.997 1.00 81.50 188 TYR A N 1
ATOM 1477 C CA . TYR A 1 188 ? 15.691 -7.170 -1.369 1.00 81.50 188 TYR A CA 1
ATOM 1478 C C . TYR A 1 188 ? 16.571 -7.976 -2.328 1.00 81.50 188 TYR A C 1
ATOM 1480 O O . TYR A 1 188 ? 16.286 -8.053 -3.523 1.00 81.50 188 TYR A O 1
ATOM 1488 N N . ARG A 1 189 ? 17.661 -8.556 -1.818 1.00 78.56 189 ARG A N 1
ATOM 1489 C CA . ARG A 1 189 ? 18.592 -9.374 -2.607 1.00 78.56 189 ARG A CA 1
ATOM 1490 C C . ARG A 1 189 ? 18.755 -10.740 -1.961 1.00 78.56 189 ARG A C 1
ATOM 1492 O O . ARG A 1 189 ? 19.051 -10.818 -0.770 1.00 78.56 189 ARG A O 1
ATOM 1499 N N . GLU A 1 190 ? 18.620 -11.791 -2.761 1.00 72.12 190 GLU A N 1
ATOM 1500 C CA . GLU A 1 190 ? 18.858 -13.178 -2.359 1.00 72.12 190 GLU A CA 1
ATOM 1501 C C . GLU A 1 190 ? 19.776 -13.843 -3.393 1.00 72.12 190 GLU A C 1
ATOM 1503 O O . GLU A 1 190 ? 19.382 -14.146 -4.518 1.00 72.12 190 GLU A O 1
ATOM 1508 N N . GLY A 1 191 ? 21.055 -14.012 -3.046 1.00 75.88 191 GLY A N 1
ATOM 1509 C CA . GLY A 1 191 ? 22.068 -14.441 -4.012 1.00 75.88 191 GLY A CA 1
ATOM 1510 C C . GLY A 1 191 ? 22.253 -13.415 -5.138 1.00 75.88 191 GLY A C 1
ATOM 1511 O O . GLY A 1 191 ? 22.605 -12.268 -4.873 1.00 75.88 191 GLY A O 1
ATOM 1512 N N . GLN A 1 192 ? 22.049 -13.844 -6.387 1.00 74.00 192 GLN A N 1
ATOM 1513 C CA . GLN A 1 192 ? 22.064 -12.964 -7.569 1.00 74.00 192 GLN A CA 1
ATOM 1514 C C . GLN A 1 192 ? 20.692 -12.347 -7.868 1.00 74.00 192 GLN A C 1
ATOM 1516 O O . GLN A 1 192 ? 20.603 -11.444 -8.695 1.00 74.00 192 GLN A O 1
ATOM 1521 N N . ALA A 1 193 ? 19.640 -12.828 -7.204 1.00 72.56 193 ALA A N 1
ATOM 1522 C CA . ALA A 1 193 ? 18.290 -12.373 -7.450 1.00 72.56 193 ALA A CA 1
ATOM 1523 C C . ALA A 1 193 ? 18.013 -11.040 -6.766 1.00 72.56 193 ALA A C 1
ATOM 1525 O O . ALA A 1 193 ? 18.474 -10.794 -5.643 1.00 72.56 193 ALA A O 1
ATOM 1526 N N . SER A 1 194 ? 17.216 -10.199 -7.422 1.00 79.00 194 SER A N 1
ATOM 1527 C CA . SER A 1 194 ? 16.783 -8.930 -6.850 1.00 79.00 194 SER A CA 1
ATOM 1528 C C . SER A 1 194 ? 15.291 -8.736 -7.002 1.00 79.00 194 SER A C 1
ATOM 1530 O O . SER A 1 194 ? 14.699 -8.934 -8.060 1.00 79.00 194 SER A O 1
ATOM 1532 N N . HIS A 1 195 ? 14.702 -8.308 -5.901 1.00 82.25 195 HIS A N 1
ATOM 1533 C CA . HIS A 1 195 ? 13.295 -8.052 -5.793 1.00 82.25 195 HIS A CA 1
ATOM 1534 C C . HIS A 1 195 ? 13.101 -6.639 -5.252 1.00 82.25 195 HIS A C 1
ATOM 1536 O O . HIS A 1 195 ? 13.652 -6.277 -4.210 1.00 82.25 195 HIS A O 1
ATOM 1542 N N . CYS A 1 196 ? 12.342 -5.834 -5.979 1.00 86.75 196 CYS A N 1
ATOM 1543 C CA . CYS A 1 196 ? 12.275 -4.403 -5.778 1.00 86.75 196 CYS A CA 1
ATOM 1544 C C . CYS A 1 196 ? 10.828 -3.941 -5.654 1.00 86.75 196 CYS A C 1
ATOM 1546 O O . CYS A 1 196 ? 9.932 -4.430 -6.339 1.00 86.75 196 CYS A O 1
ATOM 1548 N N . ILE A 1 197 ? 10.620 -2.949 -4.797 1.00 87.62 197 ILE A N 1
ATOM 1549 C CA . ILE A 1 197 ? 9.386 -2.175 -4.759 1.00 87.62 197 ILE A CA 1
ATOM 1550 C C . ILE A 1 197 ? 9.753 -0.712 -4.943 1.00 87.62 197 ILE A C 1
ATOM 1552 O O . ILE A 1 197 ? 10.572 -0.197 -4.191 1.00 87.62 197 ILE A O 1
ATOM 1556 N N . ALA A 1 198 ? 9.117 -0.029 -5.886 1.00 91.06 198 ALA A N 1
ATOM 1557 C CA . ALA A 1 198 ? 9.105 1.425 -5.954 1.00 91.06 198 ALA A CA 1
ATOM 1558 C C . ALA A 1 198 ? 7.713 1.957 -5.595 1.00 91.06 198 ALA A C 1
ATOM 1560 O O . ALA A 1 198 ? 6.691 1.414 -6.014 1.00 91.06 198 ALA A O 1
ATOM 1561 N N . VAL A 1 199 ? 7.680 3.030 -4.814 1.00 89.69 199 VAL A N 1
ATOM 1562 C CA . VAL A 1 199 ? 6.468 3.747 -4.412 1.00 89.69 199 VAL A CA 1
ATOM 1563 C C . VAL A 1 199 ? 6.414 5.046 -5.197 1.00 89.69 199 VAL A C 1
ATOM 1565 O O . VAL A 1 199 ? 7.419 5.753 -5.293 1.00 89.69 199 VAL A O 1
ATOM 1568 N N . TYR A 1 200 ? 5.251 5.373 -5.752 1.00 90.38 200 TYR A N 1
ATOM 1569 C CA . TYR A 1 200 ? 5.051 6.606 -6.503 1.00 90.38 200 TYR A CA 1
ATOM 1570 C C . TYR A 1 200 ? 3.788 7.339 -6.066 1.00 90.38 200 TYR A C 1
ATOM 1572 O O . TYR A 1 200 ? 2.834 6.734 -5.579 1.00 90.38 200 TYR A O 1
ATOM 1580 N N . ARG A 1 201 ? 3.773 8.658 -6.256 1.00 87.12 201 ARG A N 1
ATOM 1581 C CA . ARG A 1 201 ? 2.652 9.536 -5.915 1.00 87.12 201 ARG A CA 1
ATOM 1582 C C . ARG A 1 201 ? 2.140 10.276 -7.142 1.00 87.12 201 ARG A C 1
ATOM 1584 O O . ARG A 1 201 ? 2.928 10.782 -7.937 1.00 87.12 201 ARG A O 1
ATOM 1591 N N . GLN A 1 202 ? 0.820 10.378 -7.255 1.00 82.81 202 GLN A N 1
ATOM 1592 C CA . GLN A 1 202 ? 0.127 11.186 -8.257 1.00 82.81 202 GLN A CA 1
ATOM 1593 C C . GLN A 1 202 ? -0.987 11.978 -7.567 1.00 82.81 202 GLN A C 1
ATOM 1595 O O . GLN A 1 202 ? -1.992 11.414 -7.129 1.00 82.81 202 GLN A O 1
ATOM 1600 N N . GLY A 1 203 ? -0.803 13.295 -7.427 1.00 79.25 203 GLY A N 1
ATOM 1601 C CA . GLY A 1 203 ? -1.684 14.107 -6.583 1.00 79.25 203 GLY A CA 1
ATOM 1602 C C . GLY A 1 203 ? -1.720 13.554 -5.156 1.00 79.25 203 GLY A C 1
ATOM 1603 O O . GLY A 1 203 ? -0.667 13.294 -4.587 1.00 79.25 203 GLY A O 1
ATOM 1604 N N . SER A 1 204 ? -2.922 13.331 -4.610 1.00 72.62 204 SER A N 1
ATOM 1605 C CA . SER A 1 204 ? -3.149 12.747 -3.276 1.00 72.62 204 SER A CA 1
ATOM 1606 C C . SER A 1 204 ? -3.147 11.216 -3.219 1.00 72.62 204 SER A C 1
ATOM 1608 O O . SER A 1 204 ? -3.453 10.649 -2.170 1.00 72.62 204 SER A O 1
ATOM 1610 N N . ALA A 1 205 ? -2.865 10.544 -4.336 1.00 75.50 205 ALA A N 1
ATOM 1611 C CA . ALA A 1 205 ? -2.866 9.092 -4.427 1.00 75.50 205 ALA A CA 1
ATOM 1612 C C . ALA A 1 205 ? -1.442 8.525 -4.462 1.00 75.50 205 ALA A C 1
ATOM 1614 O O . ALA A 1 205 ? -0.515 9.161 -4.964 1.00 75.50 205 ALA A O 1
ATOM 1615 N N . GLU A 1 206 ? -1.287 7.307 -3.952 1.00 80.88 206 GLU A N 1
ATOM 1616 C CA . GLU A 1 206 ? -0.050 6.529 -4.018 1.00 80.88 206 GLU A CA 1
ATOM 1617 C C . GLU A 1 206 ? -0.301 5.215 -4.748 1.00 80.88 206 GLU A C 1
ATOM 1619 O O . GLU A 1 206 ? -1.295 4.536 -4.479 1.00 80.88 206 GLU A O 1
ATOM 1624 N N . GLY A 1 207 ? 0.625 4.861 -5.635 1.00 84.75 207 GLY A N 1
ATOM 1625 C CA . GLY A 1 207 ? 0.704 3.559 -6.273 1.00 84.75 207 GLY A CA 1
ATOM 1626 C C . GLY A 1 207 ? 2.064 2.899 -6.047 1.00 84.75 207 GLY A C 1
ATOM 1627 O O . GLY A 1 207 ? 2.997 3.484 -5.494 1.00 84.75 207 GLY A O 1
ATOM 1628 N N . TRP A 1 208 ? 2.155 1.645 -6.477 1.00 87.75 208 TRP A N 1
ATOM 1629 C CA . TRP A 1 208 ? 3.282 0.765 -6.181 1.00 87.75 208 TRP A CA 1
ATOM 1630 C C . TRP A 1 208 ? 3.720 0.033 -7.443 1.00 87.75 208 TRP A C 1
ATOM 1632 O O . TRP A 1 208 ? 2.880 -0.363 -8.249 1.00 87.75 208 TRP A O 1
ATOM 1642 N N . ILE A 1 209 ? 5.023 -0.160 -7.600 1.00 90.06 209 ILE A N 1
ATOM 1643 C CA . ILE A 1 209 ? 5.643 -0.907 -8.691 1.00 90.06 209 ILE A CA 1
ATOM 1644 C C . ILE A 1 209 ? 6.470 -2.002 -8.039 1.00 90.06 209 ILE A C 1
ATOM 1646 O O . ILE A 1 209 ? 7.498 -1.741 -7.425 1.00 90.06 209 ILE A O 1
ATOM 1650 N N . ASP A 1 210 ? 5.990 -3.222 -8.157 1.00 86.94 210 ASP A N 1
ATOM 1651 C CA . ASP A 1 210 ? 6.653 -4.434 -7.713 1.00 86.94 210 ASP A CA 1
ATOM 1652 C C . ASP A 1 210 ? 7.348 -5.072 -8.914 1.00 86.94 210 ASP A C 1
ATOM 1654 O O . ASP A 1 210 ? 6.706 -5.282 -9.945 1.00 86.94 210 ASP A O 1
ATOM 1658 N N . PHE A 1 211 ? 8.640 -5.369 -8.810 1.00 87.25 211 PHE A N 1
ATOM 1659 C CA . PHE A 1 211 ? 9.341 -6.079 -9.867 1.00 87.25 211 PHE A CA 1
ATOM 1660 C C . PHE A 1 211 ? 10.465 -6.965 -9.360 1.00 87.25 211 PHE A C 1
ATOM 1662 O O . PHE A 1 211 ? 11.137 -6.693 -8.368 1.00 87.25 211 PHE A O 1
ATOM 1669 N N . THR A 1 212 ? 10.675 -8.053 -10.086 1.00 83.81 212 THR A N 1
ATOM 1670 C CA . THR A 1 212 ? 11.690 -9.062 -9.793 1.00 83.81 212 THR A CA 1
ATOM 1671 C C . THR A 1 212 ? 12.195 -9.632 -11.099 1.00 83.81 212 THR A C 1
ATOM 1673 O O . THR A 1 212 ? 11.473 -9.652 -12.101 1.00 83.81 212 THR A O 1
ATOM 1676 N N . ASP A 1 213 ? 13.428 -10.106 -11.095 1.00 80.00 213 ASP A N 1
ATOM 1677 C CA . ASP A 1 213 ? 13.910 -10.982 -12.148 1.00 80.00 213 ASP A CA 1
ATOM 1678 C C . ASP A 1 213 ? 13.013 -12.228 -12.228 1.00 80.00 213 ASP A C 1
ATOM 1680 O O . ASP A 1 213 ? 12.803 -12.951 -11.253 1.00 80.00 213 ASP A O 1
ATOM 1684 N N . SER A 1 214 ? 12.421 -12.428 -13.404 1.00 60.72 214 SER A N 1
ATOM 1685 C CA . SER A 1 214 ? 11.219 -13.245 -13.660 1.00 60.72 214 SER A CA 1
ATOM 1686 C C . SER A 1 214 ? 11.294 -14.735 -13.266 1.00 60.72 214 SER A C 1
ATOM 1688 O O . SER A 1 214 ? 10.304 -15.456 -13.386 1.00 60.72 214 SER A O 1
ATOM 1690 N N . THR A 1 215 ? 12.434 -15.222 -12.766 1.00 56.94 215 THR A N 1
ATOM 1691 C CA . THR A 1 215 ? 12.676 -16.648 -12.491 1.00 56.94 215 THR A CA 1
ATOM 1692 C C . THR A 1 215 ? 13.442 -16.959 -11.202 1.00 56.94 215 THR A C 1
ATOM 1694 O O . THR A 1 215 ? 13.681 -18.136 -10.938 1.00 56.94 215 THR A O 1
ATOM 1697 N N . ALA A 1 216 ? 13.885 -15.971 -10.416 1.00 59.31 216 ALA A N 1
ATOM 1698 C CA . ALA A 1 216 ? 14.962 -16.229 -9.451 1.00 59.31 216 ALA A CA 1
ATOM 1699 C C . ALA A 1 216 ? 14.523 -16.410 -7.985 1.00 59.31 216 ALA A C 1
ATOM 1701 O O . ALA A 1 216 ? 15.190 -17.132 -7.246 1.00 59.31 216 ALA A O 1
ATOM 1702 N N . ILE A 1 217 ? 13.394 -15.828 -7.563 1.00 60.31 217 ILE A N 1
ATOM 1703 C CA . ILE A 1 217 ? 12.890 -15.946 -6.182 1.00 60.31 217 ILE A CA 1
ATOM 1704 C C . ILE A 1 217 ? 11.523 -16.634 -6.196 1.00 60.31 217 ILE A C 1
ATOM 1706 O O . ILE A 1 217 ? 10.577 -16.174 -6.835 1.00 60.31 217 ILE A O 1
ATOM 1710 N N . SER A 1 218 ? 11.398 -17.752 -5.476 1.00 55.34 218 SER A N 1
ATOM 1711 C CA . SER A 1 218 ? 10.123 -18.472 -5.374 1.00 55.34 218 SER A CA 1
ATOM 1712 C C . SER A 1 218 ? 9.047 -17.572 -4.770 1.00 55.34 218 SER A C 1
ATOM 1714 O O . SER A 1 218 ? 9.266 -16.956 -3.733 1.00 55.34 218 SER A O 1
ATOM 1716 N N . HIS A 1 219 ? 7.884 -17.520 -5.425 1.00 57.38 219 HIS A N 1
ATOM 1717 C CA . HIS A 1 219 ? 6.723 -16.702 -5.058 1.00 57.38 219 HIS A CA 1
ATOM 1718 C C . HIS A 1 219 ? 6.962 -15.176 -5.014 1.00 57.38 219 HIS A C 1
ATOM 1720 O O . HIS A 1 219 ? 6.077 -14.458 -4.569 1.00 57.38 219 HIS A O 1
ATOM 1726 N N . SER A 1 220 ? 8.083 -14.638 -5.515 1.00 58.31 220 SER A N 1
ATOM 1727 C CA . SER A 1 220 ? 8.371 -13.184 -5.501 1.00 58.31 220 SER A CA 1
ATOM 1728 C C . SER A 1 220 ? 7.289 -12.302 -6.125 1.00 58.31 220 SER A C 1
ATOM 1730 O O . SER A 1 220 ? 7.207 -11.115 -5.816 1.00 58.31 220 SER A O 1
ATOM 1732 N N . LEU A 1 221 ? 6.451 -12.889 -6.977 1.00 61.91 221 LEU A N 1
ATOM 1733 C CA . LEU A 1 221 ? 5.288 -12.264 -7.580 1.00 61.91 221 LEU A CA 1
ATOM 1734 C C . LEU A 1 221 ? 4.015 -12.880 -7.019 1.00 61.91 221 LEU A C 1
ATOM 1736 O O . LEU A 1 221 ? 3.808 -14.095 -7.059 1.00 61.91 221 LEU A O 1
ATOM 1740 N N . TYR A 1 222 ? 3.097 -12.018 -6.607 1.00 59.81 222 TYR A N 1
ATOM 1741 C CA . TYR A 1 222 ? 1.766 -12.434 -6.195 1.00 59.81 222 TYR A CA 1
ATOM 1742 C C . TYR A 1 222 ? 1.007 -13.052 -7.366 1.00 59.81 222 TYR A C 1
ATOM 1744 O O . TYR A 1 222 ? 0.882 -12.408 -8.391 1.00 59.81 222 TYR A O 1
ATOM 1752 N N . ALA A 1 223 ? 0.405 -14.236 -7.278 1.00 60.03 223 ALA A N 1
ATOM 1753 C CA . ALA A 1 223 ? -0.588 -14.618 -8.297 1.00 60.03 223 ALA A CA 1
ATOM 1754 C C . ALA A 1 223 ? -1.705 -13.551 -8.357 1.00 60.03 223 ALA A C 1
ATOM 1756 O O . ALA A 1 223 ? -1.965 -12.918 -7.344 1.00 60.03 223 ALA A O 1
ATOM 1757 N N . PHE A 1 224 ? -2.359 -13.304 -9.495 1.00 63.19 224 PHE A N 1
ATOM 1758 C CA . PHE A 1 224 ? -3.644 -12.590 -9.458 1.00 63.19 224 PHE A CA 1
ATOM 1759 C C . PHE A 1 224 ? -4.760 -13.621 -9.246 1.00 63.19 224 PHE A C 1
ATOM 1761 O O . PHE A 1 224 ? -4.675 -14.726 -9.777 1.00 63.19 224 PHE A O 1
ATOM 1768 N N . ARG A 1 225 ? -5.794 -13.290 -8.464 1.00 56.97 225 ARG A N 1
ATOM 1769 C CA . ARG A 1 225 ? -6.942 -14.175 -8.202 1.00 56.97 225 ARG A CA 1
ATOM 1770 C C . ARG A 1 225 ? -8.199 -13.465 -8.647 1.00 56.97 225 ARG A C 1
ATOM 1772 O O . ARG A 1 225 ? -8.473 -12.358 -8.196 1.00 56.97 225 ARG A O 1
ATOM 1779 N N . ASP A 1 226 ? -8.950 -14.134 -9.502 1.00 60.81 226 ASP A N 1
ATOM 1780 C CA . ASP A 1 226 ? -10.333 -13.806 -9.794 1.00 60.81 226 ASP A CA 1
ATOM 1781 C C . ASP A 1 226 ? -11.254 -14.238 -8.645 1.00 60.81 226 ASP A C 1
ATOM 1783 O O . ASP A 1 226 ? -11.008 -15.214 -7.931 1.00 60.81 226 ASP A O 1
ATOM 1787 N N . GLY A 1 227 ? -12.335 -13.484 -8.447 1.00 60.16 227 GLY A N 1
ATOM 1788 C CA . GLY A 1 227 ? -13.384 -13.832 -7.490 1.00 60.16 227 GLY A CA 1
ATOM 1789 C C . GLY A 1 227 ? -13.873 -12.653 -6.655 1.00 60.16 227 GLY A C 1
ATOM 1790 O O . GLY A 1 227 ? -13.309 -11.559 -6.670 1.00 60.16 227 GLY A O 1
ATOM 1791 N N . ASN A 1 228 ? -14.947 -12.896 -5.900 1.00 64.38 228 ASN A N 1
ATOM 1792 C CA . ASN A 1 228 ? -15.675 -11.905 -5.104 1.00 64.38 228 ASN A CA 1
ATOM 1793 C C . ASN A 1 228 ? -16.114 -10.684 -5.938 1.00 64.38 228 ASN A C 1
ATOM 1795 O O . ASN A 1 228 ? -17.163 -10.717 -6.574 1.00 64.38 228 ASN A O 1
ATOM 1799 N N . PHE A 1 229 ? -15.306 -9.623 -5.944 1.00 67.00 229 PHE A N 1
ATOM 1800 C CA . PHE A 1 229 ? -15.564 -8.334 -6.594 1.00 67.00 229 PHE A CA 1
ATOM 1801 C C . PHE A 1 229 ? -14.422 -7.903 -7.538 1.00 67.00 229 PHE A C 1
ATOM 1803 O O . PHE A 1 229 ? -14.513 -6.846 -8.162 1.00 67.00 229 PHE A O 1
ATOM 1810 N N . LEU A 1 230 ? -13.374 -8.730 -7.670 1.00 73.75 230 LEU A N 1
ATOM 1811 C CA . LEU A 1 230 ? -12.237 -8.515 -8.563 1.00 73.75 230 LEU A CA 1
ATOM 1812 C C . LEU A 1 230 ? -12.359 -9.404 -9.805 1.00 73.75 230 LEU A C 1
ATOM 1814 O O . LEU A 1 230 ? -12.717 -10.583 -9.730 1.00 73.75 230 LEU A O 1
ATOM 1818 N N . ARG A 1 231 ? -12.040 -8.834 -10.963 1.00 78.50 231 ARG A N 1
ATOM 1819 C CA . ARG A 1 231 ? -12.118 -9.473 -12.274 1.00 78.50 231 ARG A CA 1
ATOM 1820 C C . ARG A 1 231 ? -10.746 -9.485 -12.921 1.00 78.50 231 ARG A C 1
ATOM 1822 O O . ARG A 1 231 ? -10.101 -8.444 -13.051 1.00 78.50 231 ARG A O 1
ATOM 1829 N N . LEU A 1 232 ? -10.336 -10.677 -13.342 1.00 82.56 232 LEU A N 1
ATOM 1830 C CA . LEU A 1 232 ? -9.175 -10.859 -14.197 1.00 82.56 232 LEU A CA 1
ATOM 1831 C C . LEU A 1 232 ? -9.527 -10.503 -15.635 1.00 82.56 232 LEU A C 1
ATOM 1833 O O . LEU A 1 232 ? -10.586 -10.870 -16.144 1.00 82.56 232 LEU A O 1
ATOM 1837 N N . GLY A 1 233 ? -8.608 -9.818 -16.296 1.00 85.88 233 GLY A N 1
ATOM 1838 C CA . GLY A 1 233 ? -8.700 -9.507 -17.709 1.00 85.88 233 GLY A CA 1
ATOM 1839 C C . GLY A 1 233 ? -7.326 -9.401 -18.347 1.00 85.88 233 GLY A C 1
ATOM 1840 O O . GLY A 1 233 ? -6.292 -9.524 -17.689 1.00 85.88 233 GLY A O 1
ATOM 1841 N N . VAL A 1 234 ? -7.332 -9.144 -19.649 1.00 86.25 234 VAL A N 1
ATOM 1842 C CA . VAL A 1 234 ? -6.128 -8.842 -20.420 1.00 86.25 234 VAL A CA 1
ATOM 1843 C C . VAL A 1 234 ? -6.384 -7.574 -21.220 1.00 86.25 234 VAL A C 1
ATOM 1845 O O . VAL A 1 234 ? -7.441 -7.438 -21.838 1.00 86.25 234 VAL A O 1
ATOM 1848 N N . ARG A 1 235 ? -5.426 -6.647 -21.218 1.00 83.00 235 ARG A N 1
ATOM 1849 C CA . ARG A 1 235 ? -5.470 -5.436 -22.045 1.00 83.00 235 ARG A CA 1
ATOM 1850 C C . ARG A 1 235 ? -4.070 -5.065 -22.505 1.00 83.00 235 ARG A C 1
ATOM 1852 O O . ARG A 1 235 ? -3.146 -5.041 -21.700 1.00 83.00 235 ARG A O 1
ATOM 1859 N N . ASP A 1 236 ? -3.918 -4.839 -23.808 1.00 83.69 236 ASP A N 1
ATOM 1860 C CA . ASP A 1 236 ? -2.645 -4.474 -24.447 1.00 83.69 236 ASP A CA 1
ATOM 1861 C C . ASP A 1 236 ? -1.482 -5.418 -24.073 1.00 83.69 236 ASP A C 1
ATOM 1863 O O . ASP A 1 236 ? -0.349 -5.009 -23.802 1.00 83.69 236 ASP A O 1
ATOM 1867 N N . GLY A 1 237 ? -1.797 -6.719 -24.017 1.00 81.81 237 GLY A N 1
ATOM 1868 C CA . GLY A 1 237 ? -0.860 -7.788 -23.662 1.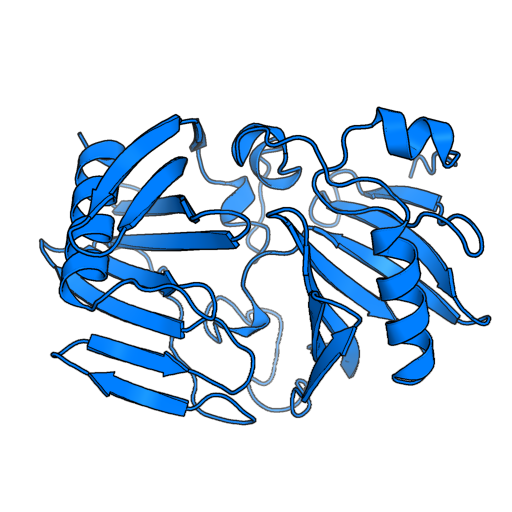00 81.81 237 GLY A CA 1
ATOM 1869 C C . GLY A 1 237 ? -0.493 -7.867 -22.177 1.00 81.81 237 GLY A C 1
ATOM 1870 O O . GLY A 1 237 ? 0.342 -8.689 -21.819 1.00 81.81 237 GLY A O 1
ATOM 1871 N N . MET A 1 238 ? -1.093 -7.043 -21.313 1.00 85.69 238 MET A N 1
ATOM 1872 C CA . MET A 1 238 ? -0.919 -7.111 -19.862 1.00 85.69 238 MET A CA 1
ATOM 1873 C C . MET A 1 238 ? -2.063 -7.880 -19.216 1.00 85.69 238 MET A C 1
ATOM 1875 O O . MET A 1 238 ? -3.227 -7.658 -19.559 1.00 85.69 238 MET A O 1
ATOM 1879 N N . ALA A 1 239 ? -1.752 -8.708 -18.223 1.00 85.00 239 ALA A N 1
ATOM 1880 C CA . ALA A 1 239 ? -2.769 -9.179 -17.296 1.00 85.00 239 ALA A CA 1
ATOM 1881 C C . ALA A 1 239 ? -3.213 -8.004 -16.415 1.00 85.00 239 ALA A C 1
ATOM 1883 O O . ALA A 1 239 ? -2.382 -7.209 -15.975 1.00 85.00 239 ALA A O 1
ATOM 1884 N N . LEU A 1 240 ? -4.511 -7.892 -16.147 1.00 87.44 240 LEU A N 1
ATOM 1885 C CA . LEU A 1 240 ? -5.045 -6.886 -15.235 1.00 87.44 240 LEU A CA 1
ATOM 1886 C C . LEU A 1 240 ? -6.015 -7.501 -14.231 1.00 87.44 240 LEU A C 1
ATOM 1888 O O . LEU A 1 240 ? -6.772 -8.411 -14.572 1.00 87.44 240 LEU A O 1
ATOM 1892 N N . LEU A 1 241 ? -6.005 -6.972 -13.011 1.00 82.44 241 LEU A N 1
ATOM 1893 C CA . LEU A 1 241 ? -6.983 -7.266 -11.970 1.00 82.44 241 LEU A CA 1
ATOM 1894 C C . LEU A 1 241 ? -7.674 -5.959 -11.577 1.00 82.44 241 LEU A C 1
ATOM 1896 O O . LEU A 1 241 ? -7.011 -4.998 -11.184 1.00 82.44 241 LEU A O 1
ATOM 1900 N N . SER A 1 242 ? -8.997 -5.909 -11.710 1.00 82.50 242 SER A N 1
ATOM 1901 C CA . SER A 1 242 ? -9.786 -4.710 -11.409 1.00 82.50 242 SER A CA 1
ATOM 1902 C C . SER A 1 242 ? -11.103 -5.051 -10.723 1.00 82.50 242 SER A C 1
ATOM 1904 O O . SER A 1 242 ? -11.669 -6.120 -10.934 1.00 82.50 242 SER A O 1
ATOM 1906 N N . GLY A 1 243 ? -11.608 -4.138 -9.903 1.00 76.94 243 GLY A N 1
ATOM 1907 C CA . GLY A 1 243 ? -12.901 -4.250 -9.244 1.00 76.94 243 GLY A CA 1
ATOM 1908 C C . GLY A 1 243 ? -13.543 -2.886 -9.056 1.00 76.94 243 GLY A C 1
ATOM 1909 O O . GLY A 1 243 ? -12.934 -1.839 -9.291 1.00 76.94 243 GLY A O 1
ATOM 1910 N N . GLU A 1 244 ? -14.806 -2.896 -8.645 1.00 75.06 244 GLU A N 1
ATOM 1911 C CA . GLU A 1 244 ? -15.481 -1.659 -8.279 1.00 75.06 244 GLU A CA 1
ATOM 1912 C C . GLU A 1 244 ? -14.834 -1.081 -7.018 1.00 75.06 244 GLU A C 1
ATOM 1914 O O . GLU A 1 244 ? -14.633 -1.777 -6.023 1.00 75.06 244 GLU A O 1
ATOM 1919 N N . MET A 1 245 ? -14.505 0.205 -7.068 1.00 75.38 245 MET A N 1
ATOM 1920 C CA . MET A 1 245 ? -13.847 0.908 -5.974 1.00 75.38 245 MET A CA 1
ATOM 1921 C C . MET A 1 245 ? -12.487 0.318 -5.545 1.00 75.38 245 MET A C 1
ATOM 1923 O O . MET A 1 245 ? -12.149 0.326 -4.362 1.00 75.38 245 MET A O 1
ATOM 1927 N N . THR A 1 246 ? -11.687 -0.203 -6.482 1.00 75.12 246 THR A N 1
ATOM 1928 C CA . THR A 1 246 ? -10.329 -0.705 -6.201 1.00 75.12 246 THR A CA 1
ATOM 1929 C C . THR A 1 246 ? -9.276 -0.058 -7.090 1.00 75.12 246 THR A C 1
ATOM 1931 O O . THR A 1 246 ? -9.585 0.315 -8.225 1.00 75.12 246 THR A O 1
ATOM 1934 N N . PRO A 1 247 ? -8.007 0.004 -6.645 1.00 78.44 247 PRO A N 1
ATOM 1935 C CA . PRO A 1 247 ? -6.890 0.164 -7.568 1.00 78.44 247 PRO A CA 1
ATOM 1936 C C . PRO A 1 247 ? -6.949 -0.896 -8.674 1.00 78.44 247 PRO A C 1
ATOM 1938 O O . PRO A 1 247 ? -7.480 -1.996 -8.474 1.00 78.44 247 PRO A O 1
ATOM 1941 N N . VAL A 1 248 ? -6.396 -0.565 -9.837 1.00 85.44 248 VAL A N 1
ATOM 1942 C CA . VAL A 1 248 ? -6.201 -1.528 -10.922 1.00 85.44 248 VAL A CA 1
ATOM 1943 C C . VAL A 1 248 ? -4.775 -2.038 -10.845 1.00 85.44 248 VAL A C 1
ATOM 1945 O O . VAL A 1 248 ? -3.835 -1.247 -10.802 1.00 85.44 248 VAL A O 1
ATOM 1948 N N . LEU A 1 249 ? -4.612 -3.356 -10.833 1.00 86.50 249 LEU A N 1
ATOM 1949 C CA . LEU A 1 249 ? -3.299 -3.982 -10.881 1.00 86.50 249 LEU A CA 1
ATOM 1950 C C . LEU A 1 249 ? -2.996 -4.414 -12.308 1.00 86.50 249 LEU A C 1
ATOM 1952 O O . LEU A 1 249 ? -3.826 -5.068 -12.937 1.00 86.50 249 LEU A O 1
ATOM 1956 N N . TYR A 1 250 ? -1.803 -4.098 -12.793 1.00 89.31 250 TYR A N 1
ATOM 1957 C CA . TYR A 1 250 ? -1.292 -4.540 -14.087 1.00 89.31 250 TYR A CA 1
ATOM 1958 C C . TYR A 1 250 ? -0.094 -5.449 -13.895 1.00 89.31 250 TYR A C 1
ATOM 1960 O O . TYR A 1 250 ? 0.744 -5.176 -13.043 1.00 89.31 250 TYR A O 1
ATOM 1968 N N . ARG A 1 251 ? 0.011 -6.500 -14.707 1.00 88.25 251 ARG A N 1
ATOM 1969 C CA . ARG A 1 251 ? 1.185 -7.366 -14.769 1.00 88.25 251 ARG A CA 1
ATOM 1970 C C . ARG A 1 251 ? 1.641 -7.597 -16.193 1.00 88.25 251 ARG A C 1
ATOM 1972 O O . ARG A 1 251 ? 0.831 -7.893 -17.071 1.00 88.25 251 ARG A O 1
ATOM 1979 N N . PHE A 1 252 ? 2.949 -7.517 -16.385 1.00 89.69 252 PHE A N 1
ATOM 1980 C CA . PHE A 1 252 ? 3.604 -7.790 -17.655 1.00 89.69 252 PHE A CA 1
ATOM 1981 C C . PHE A 1 252 ? 5.081 -8.116 -17.445 1.00 89.69 252 PHE A C 1
ATOM 1983 O O . PHE A 1 252 ? 5.675 -7.714 -16.446 1.00 89.69 252 PHE A O 1
ATOM 1990 N N . ASP A 1 253 ? 5.665 -8.806 -18.419 1.00 88.75 253 ASP A N 1
ATOM 1991 C CA . ASP A 1 253 ? 7.098 -9.072 -18.473 1.00 88.75 253 ASP A CA 1
ATOM 1992 C C . ASP A 1 253 ? 7.781 -8.074 -19.410 1.00 88.75 253 ASP A C 1
ATOM 1994 O O . ASP A 1 253 ? 7.286 -7.783 -20.505 1.00 88.75 253 ASP A O 1
ATOM 1998 N N . HIS A 1 254 ? 8.923 -7.540 -18.988 1.00 87.25 254 HIS A N 1
ATOM 1999 C CA . HIS A 1 254 ? 9.746 -6.654 -19.800 1.00 87.25 254 HIS A CA 1
ATOM 2000 C C . HIS A 1 254 ? 11.210 -6.691 -19.345 1.00 87.25 254 HIS A C 1
ATOM 2002 O O . HIS A 1 254 ? 11.497 -6.692 -18.154 1.00 87.25 254 HIS A O 1
ATOM 2008 N N . GLY A 1 255 ? 12.155 -6.724 -20.290 1.00 83.88 255 GLY A N 1
ATOM 2009 C CA . GLY A 1 255 ? 13.587 -6.616 -19.976 1.00 83.88 255 GLY A CA 1
ATOM 2010 C C . GLY A 1 255 ? 14.141 -7.699 -19.035 1.00 83.88 255 GLY A C 1
ATOM 2011 O O . GLY A 1 255 ? 15.100 -7.439 -18.322 1.00 83.88 255 GLY A O 1
ATOM 2012 N N . GLY A 1 256 ? 13.533 -8.892 -18.994 1.00 84.75 256 GLY A N 1
ATOM 2013 C CA . GLY A 1 256 ? 13.908 -9.973 -18.065 1.00 84.75 256 GLY A CA 1
ATOM 2014 C C . GLY A 1 256 ? 13.263 -9.881 -16.673 1.00 84.75 256 GLY A C 1
ATOM 2015 O O . GLY A 1 256 ? 13.405 -10.806 -15.869 1.00 84.75 256 GLY A O 1
ATOM 2016 N N . PHE A 1 257 ? 12.500 -8.821 -16.410 1.00 86.81 257 PHE A N 1
ATOM 2017 C CA . PHE A 1 257 ? 11.752 -8.618 -15.175 1.00 86.81 257 PHE A CA 1
ATOM 2018 C C . PHE A 1 257 ? 10.265 -8.874 -15.389 1.00 86.81 257 PHE A C 1
ATOM 2020 O O . PHE A 1 257 ? 9.720 -8.594 -16.458 1.00 86.81 257 PHE A O 1
ATOM 2027 N N . THR A 1 258 ? 9.598 -9.345 -14.343 1.00 87.31 258 THR A N 1
ATOM 2028 C CA . THR A 1 258 ? 8.140 -9.291 -14.267 1.00 87.31 258 THR A CA 1
ATOM 2029 C C . THR A 1 258 ? 7.745 -8.128 -13.381 1.00 87.31 258 THR A C 1
ATOM 2031 O O . THR A 1 258 ? 8.205 -8.022 -12.245 1.00 87.31 258 THR A O 1
ATOM 2034 N N . PHE A 1 259 ? 6.857 -7.285 -13.893 1.00 89.00 259 PHE A N 1
ATOM 2035 C CA . PHE A 1 259 ? 6.330 -6.122 -13.202 1.00 89.00 259 PHE A CA 1
ATOM 2036 C C . PHE A 1 259 ? 4.908 -6.379 -12.729 1.00 89.00 259 PHE A C 1
ATOM 2038 O O . PHE A 1 259 ? 4.103 -6.995 -13.426 1.00 89.00 259 PHE A O 1
ATOM 2045 N N . THR A 1 260 ? 4.582 -5.855 -11.555 1.00 87.94 260 THR A N 1
ATOM 2046 C CA . THR A 1 260 ? 3.225 -5.701 -11.052 1.00 87.94 260 THR A CA 1
ATOM 2047 C C . THR A 1 260 ? 3.037 -4.251 -10.608 1.00 87.94 260 THR A C 1
ATOM 2049 O O . THR A 1 260 ? 3.670 -3.796 -9.661 1.00 87.94 260 THR A O 1
ATOM 2052 N N . VAL A 1 261 ? 2.181 -3.505 -11.303 1.00 90.06 261 VAL A N 1
ATOM 2053 C CA . VAL A 1 261 ? 1.951 -2.076 -11.053 1.00 90.06 261 VAL A CA 1
ATOM 2054 C C . VAL A 1 261 ? 0.552 -1.874 -10.489 1.00 90.06 261 VAL A C 1
ATOM 2056 O O . VAL A 1 261 ? -0.432 -2.213 -11.142 1.00 90.06 261 VAL A O 1
ATOM 2059 N N . SER A 1 262 ? 0.464 -1.299 -9.291 1.00 87.81 262 SER A N 1
ATOM 2060 C CA . SER A 1 262 ? -0.783 -0.817 -8.699 1.00 87.81 262 SER A CA 1
ATOM 2061 C C . SER A 1 262 ? -1.046 0.610 -9.149 1.00 87.81 262 SER A C 1
ATOM 2063 O O . SER A 1 262 ? -0.225 1.496 -8.900 1.00 87.81 262 SER A O 1
ATOM 2065 N N . VAL A 1 263 ? -2.183 0.823 -9.807 1.00 87.81 263 VAL A N 1
ATOM 2066 C CA . VAL A 1 263 ? -2.634 2.116 -10.320 1.00 87.81 263 VAL A CA 1
ATOM 2067 C C . VAL A 1 263 ? -3.838 2.584 -9.505 1.00 87.81 263 VAL A C 1
ATOM 2069 O O . VAL A 1 263 ? -4.871 1.903 -9.506 1.00 87.81 263 VAL A O 1
ATOM 2072 N N . PRO A 1 264 ? -3.737 3.729 -8.804 1.00 82.12 264 PRO A N 1
ATOM 2073 C CA . PRO A 1 264 ? -4.839 4.265 -8.021 1.00 82.12 264 PRO A CA 1
ATOM 2074 C C . PRO A 1 264 ? -6.097 4.491 -8.854 1.00 82.12 264 PRO A C 1
ATOM 2076 O O . PRO A 1 264 ? -6.046 4.803 -10.046 1.00 82.12 264 PRO A O 1
ATOM 2079 N N . MET A 1 265 ? -7.248 4.387 -8.198 1.00 77.94 265 MET A N 1
ATOM 2080 C CA . MET A 1 265 ? -8.523 4.708 -8.824 1.00 77.94 265 MET A CA 1
ATOM 2081 C C . MET A 1 265 ? -8.547 6.118 -9.407 1.00 77.94 265 MET A C 1
ATOM 2083 O O . MET A 1 265 ? -8.134 7.074 -8.755 1.00 77.94 265 MET A O 1
ATOM 2087 N N . GLY A 1 266 ? -9.100 6.247 -10.614 1.00 77.88 266 GLY A N 1
ATOM 2088 C CA . GLY A 1 266 ? -9.235 7.540 -11.286 1.00 77.88 266 GLY A CA 1
ATOM 2089 C C . GLY A 1 266 ? -7.917 8.117 -11.806 1.00 77.88 266 GLY A C 1
ATOM 2090 O O . GLY A 1 266 ? -7.921 9.233 -12.319 1.00 77.88 266 GLY A O 1
ATOM 2091 N N . SER A 1 267 ? -6.808 7.377 -11.703 1.00 83.69 267 SER A N 1
ATOM 2092 C CA . SER A 1 267 ? -5.548 7.760 -12.332 1.00 83.69 267 SER A CA 1
ATOM 2093 C C . SER A 1 267 ? -5.718 7.862 -13.858 1.00 83.69 267 SER A C 1
ATOM 2095 O O . SER A 1 267 ? -6.309 6.961 -14.462 1.00 83.69 267 SER A O 1
ATOM 2097 N N . PRO A 1 268 ? -5.201 8.927 -14.502 1.00 84.88 268 PRO A N 1
ATOM 2098 C CA . PRO A 1 268 ? -5.251 9.096 -15.953 1.00 84.88 268 PRO A CA 1
ATOM 2099 C C . PRO A 1 268 ? -4.222 8.235 -16.705 1.00 84.88 268 PRO A C 1
ATOM 2101 O O . PRO A 1 268 ? -4.178 8.298 -17.931 1.00 84.88 268 PRO A O 1
ATOM 2104 N N . LEU A 1 269 ? -3.393 7.452 -16.000 1.00 87.56 269 LEU A N 1
ATOM 2105 C CA . LEU A 1 269 ? -2.291 6.706 -16.603 1.00 87.56 269 LEU A CA 1
ATOM 2106 C C . LEU A 1 269 ? -2.788 5.665 -17.617 1.00 87.56 269 LEU A C 1
ATOM 2108 O O . LEU A 1 269 ? -3.520 4.725 -17.301 1.00 87.56 269 LEU A O 1
ATOM 2112 N N . SER A 1 270 ? -2.327 5.817 -18.850 1.00 89.69 270 SER A N 1
ATOM 2113 C CA . SER A 1 270 ? -2.480 4.872 -19.944 1.00 89.69 270 SER A CA 1
ATOM 2114 C C . SER A 1 270 ? -1.526 3.688 -19.793 1.00 89.69 270 SER A C 1
ATOM 2116 O O . SER A 1 270 ? -0.515 3.739 -19.094 1.00 89.69 270 SER A O 1
ATOM 2118 N N . TYR A 1 271 ? -1.800 2.616 -20.536 1.00 86.56 271 TYR A N 1
ATOM 2119 C CA . TYR A 1 271 ? -0.950 1.421 -20.599 1.00 86.56 271 TYR A CA 1
ATOM 2120 C C . TYR A 1 271 ? 0.493 1.732 -20.980 1.00 86.56 271 TYR A C 1
ATOM 2122 O O . TYR A 1 271 ? 1.421 1.142 -20.429 1.00 86.56 271 TYR A O 1
ATOM 2130 N N . ARG A 1 272 ? 0.686 2.666 -21.918 1.00 89.75 272 ARG A N 1
ATOM 2131 C CA . ARG A 1 272 ? 2.019 3.090 -22.349 1.00 89.75 272 ARG A CA 1
ATOM 2132 C C . ARG A 1 272 ? 2.764 3.763 -21.199 1.00 89.75 272 ARG A C 1
ATOM 2134 O O . ARG A 1 272 ? 3.907 3.402 -20.941 1.00 89.75 272 ARG A O 1
ATOM 2141 N N . SER A 1 273 ? 2.098 4.671 -20.494 1.00 92.19 273 SER A N 1
ATOM 2142 C CA . SER A 1 273 ? 2.659 5.359 -19.332 1.00 92.19 273 SER A CA 1
ATOM 2143 C C . SER A 1 273 ? 2.948 4.408 -18.173 1.00 92.19 273 SER A C 1
ATOM 2145 O O . SER A 1 273 ? 3.968 4.556 -17.516 1.00 92.19 273 SER A O 1
ATOM 2147 N N . ILE A 1 274 ? 2.119 3.380 -17.960 1.00 92.06 274 ILE A N 1
ATOM 2148 C CA . ILE A 1 274 ? 2.361 2.339 -16.948 1.00 92.06 274 ILE A CA 1
ATOM 2149 C C . ILE A 1 274 ? 3.640 1.546 -17.254 1.00 92.06 274 ILE A C 1
ATOM 2151 O O . ILE A 1 274 ? 4.420 1.282 -16.339 1.00 92.06 274 ILE A O 1
ATOM 2155 N N . ARG A 1 275 ? 3.890 1.188 -18.526 1.00 91.62 275 ARG A N 1
ATOM 2156 C CA . ARG A 1 275 ? 5.159 0.540 -18.918 1.00 91.62 275 ARG A CA 1
ATOM 2157 C C . ARG A 1 275 ? 6.346 1.466 -18.711 1.00 91.62 275 ARG A C 1
ATOM 2159 O O . ARG A 1 275 ? 7.297 1.074 -18.050 1.00 91.62 275 ARG A O 1
ATOM 2166 N N . GLN A 1 276 ? 6.249 2.694 -19.217 1.00 92.31 276 GLN A N 1
ATOM 2167 C CA . GLN A 1 276 ? 7.314 3.686 -19.089 1.00 92.31 276 GLN A CA 1
ATOM 2168 C C . GLN A 1 276 ? 7.657 3.951 -17.616 1.00 92.31 276 GLN A C 1
ATOM 2170 O O . GLN A 1 276 ? 8.824 3.977 -17.250 1.00 92.31 276 GLN A O 1
ATOM 2175 N N . LEU A 1 277 ? 6.648 4.078 -16.752 1.00 92.56 277 LEU A N 1
ATOM 2176 C CA . LEU A 1 277 ? 6.828 4.228 -15.311 1.00 92.56 277 LEU A CA 1
ATOM 2177 C C . LEU A 1 277 ? 7.608 3.056 -14.701 1.00 92.56 277 LEU A C 1
ATOM 2179 O O . LEU A 1 277 ? 8.523 3.265 -13.907 1.00 92.56 277 LEU A O 1
ATOM 2183 N N . ALA A 1 278 ? 7.243 1.827 -15.061 1.00 92.69 278 ALA A N 1
ATOM 2184 C CA . ALA A 1 278 ? 7.911 0.631 -14.566 1.00 92.69 278 ALA A CA 1
ATOM 2185 C C . ALA A 1 278 ? 9.375 0.544 -15.037 1.00 92.69 278 ALA A C 1
ATOM 2187 O O . ALA A 1 278 ? 10.250 0.194 -14.248 1.00 92.69 278 ALA A O 1
ATOM 2188 N N . GLU A 1 279 ? 9.643 0.911 -16.291 1.00 90.69 279 GLU A N 1
ATOM 2189 C CA . GLU A 1 279 ? 10.986 0.957 -16.882 1.00 90.69 279 GLU A CA 1
ATOM 2190 C C . GLU A 1 279 ? 11.870 2.019 -16.208 1.00 90.69 279 GLU A C 1
ATOM 2192 O O . GLU A 1 279 ? 12.991 1.719 -15.797 1.00 90.69 279 GLU A O 1
ATOM 2197 N N . GLU A 1 280 ? 11.352 3.236 -16.023 1.00 91.56 280 GLU A N 1
ATOM 2198 C CA . GLU A 1 280 ? 12.053 4.324 -15.327 1.00 91.56 280 GLU A CA 1
ATOM 2199 C C . GLU A 1 280 ? 12.357 3.951 -13.870 1.00 91.56 280 GLU A C 1
ATOM 2201 O O . GLU A 1 280 ? 13.471 4.164 -13.385 1.00 91.56 280 GLU A O 1
ATOM 2206 N N . ALA A 1 281 ? 11.392 3.340 -13.172 1.00 90.75 281 ALA A N 1
ATOM 2207 C CA . ALA A 1 281 ? 11.598 2.847 -11.815 1.00 90.75 281 ALA A CA 1
ATOM 2208 C C . ALA A 1 281 ? 12.673 1.750 -11.770 1.00 90.75 281 ALA A C 1
ATOM 2210 O O . ALA A 1 281 ? 13.566 1.815 -10.929 1.00 90.75 281 ALA A O 1
ATOM 2211 N N . ALA A 1 282 ? 12.639 0.776 -12.683 1.00 90.38 282 ALA A N 1
ATOM 2212 C CA . ALA A 1 282 ? 13.647 -0.280 -12.741 1.00 90.38 282 ALA A CA 1
ATOM 2213 C C . ALA A 1 282 ? 15.050 0.269 -13.026 1.00 90.38 282 ALA A C 1
ATOM 2215 O O . ALA A 1 282 ? 15.989 -0.098 -12.322 1.00 90.38 282 ALA A O 1
ATOM 2216 N N . SER A 1 283 ? 15.189 1.180 -13.996 1.00 89.19 283 SER A N 1
ATOM 2217 C CA . SER A 1 283 ? 16.471 1.826 -14.305 1.00 89.19 283 SER A CA 1
ATOM 2218 C C . SER A 1 283 ? 17.028 2.560 -13.085 1.00 89.19 283 SER A C 1
ATOM 2220 O O . SER A 1 283 ? 18.179 2.358 -12.721 1.00 89.19 283 SER A O 1
ATOM 2222 N N . LEU A 1 284 ? 16.200 3.337 -12.385 1.00 86.56 284 LEU A N 1
ATOM 2223 C CA . LEU A 1 284 ? 16.625 4.071 -11.190 1.00 86.56 284 LEU A CA 1
ATOM 2224 C C . LEU A 1 284 ? 17.071 3.170 -10.038 1.00 86.56 284 LEU A C 1
ATOM 2226 O O . LEU A 1 284 ? 17.980 3.526 -9.288 1.00 86.56 284 LEU A O 1
ATOM 2230 N N . VAL A 1 285 ? 16.404 2.032 -9.863 1.00 83.50 285 VAL A N 1
ATOM 2231 C CA . VAL A 1 285 ? 16.673 1.112 -8.754 1.00 83.50 285 VAL A CA 1
ATOM 2232 C C . VAL A 1 285 ? 17.891 0.229 -9.031 1.00 83.50 285 VAL A C 1
ATOM 2234 O O . VAL A 1 285 ? 18.632 -0.098 -8.100 1.00 83.50 285 VAL A O 1
ATOM 2237 N N . LEU A 1 286 ? 18.093 -0.172 -10.287 1.00 80.75 286 LEU A N 1
ATOM 2238 C CA . LEU A 1 286 ? 19.119 -1.141 -10.676 1.00 80.75 286 LEU A CA 1
ATOM 2239 C C . LEU A 1 286 ? 20.429 -0.501 -11.169 1.00 80.75 286 LEU A C 1
ATOM 2241 O O . LEU A 1 286 ? 21.462 -1.165 -11.063 1.00 80.75 286 LEU A O 1
ATOM 2245 N N . GLY A 1 287 ? 20.413 0.768 -11.599 1.00 66.62 287 GLY A N 1
ATOM 2246 C CA . GLY A 1 287 ? 21.584 1.511 -12.088 1.00 66.62 287 GLY A CA 1
ATOM 2247 C C . GLY A 1 287 ? 21.582 1.674 -13.599 1.00 66.62 287 GLY A C 1
ATOM 2248 O O . GLY A 1 287 ? 22.127 0.775 -14.274 1.00 66.62 287 GLY A O 1
#

Sequence (287 aa):
MQVKQVDESSIRRMRLPFPALGHASAGELTLRPEGERWASLRIEGVALGHPFTVKEFYLDWFYPGFPKNLMSSFVDSYSNVVAFSVGTITVHTGRDYRGEQAASLQAGYTHAEIRYRGGTGVLRAIVQGLYGIGNPVPETFVERSFLARHAGTGWFEEERVSRMLWRPIGREIELGDGALVLDSFGVYREGQASHCIAVYRQGSAEGWIDFTDSTAISHSLYAFRDGNFLRLGVRDGMALLSGEMTPVLYRFDHGGFTFTVSVPMGSPLSYRSIRQLAEEAASLVLG

Secondary structure (DSSP, 8-state):
-------HHHHHHT--SS----SSS--EEEEE-SSSS--EEEEEEEETTEEEEEEE--SGGG---S--TT-S-SSSS-PPPEEEEETTEEEEEEE-TTS-EEEEEEETTEEEEEEE-S-HHHHHHHHHHHTTSPPPP---HHHH-HHHH----S-SHHHHHHHSEEEEEEEEEEETTEEEEEEEEEEEEETTEEEEEEEEEETTEEEEEEEEETTTSTT-SPPP--BTTEEEEEETTEEEEEETTSPEEEEEEETTEEEEEEE-TT----HHHHHHHHHHHHHHHH-

Organism: NCBI:txid399579

Foldseek 3Di:
DDFDAADPVRVLVVLALAQAFADDAFFGFDFDDDDPDDTWTWGWGAFPNKIKIKTFDDDPVFFLFDDPPVPPDSPPQWDQWDWDDQPPKIKIWTGDSVNFTWIWIDDLNTIMIMTIDDDPVRVSRRVVRSPNRDRRDDDFSCVSDPLCVAADDDPDPSRVNNQFPKDADQDWDDDPQAIKGFGIKTWDDDPPWIWMKIWMDDVSDIKIKTKIQPPDDPRSDGDGDDDRFWDWDDDPNWIWIDGVQAWIWTWDDDPRMIMIITHHPPDRDDPVNRVVVNVVVCVVVVD